Protein AF-A0A7W5ZST5-F1 (afdb_monomer_lite)

Structure (mmCIF, N/CA/C/O backbone):
data_AF-A0A7W5ZST5-F1
#
_entry.id   AF-A0A7W5ZST5-F1
#
loop_
_atom_site.group_PDB
_atom_site.id
_atom_site.type_symbol
_atom_site.label_atom_id
_atom_site.label_alt_id
_atom_site.label_comp_id
_atom_site.label_asym_id
_atom_site.label_entity_id
_atom_site.label_seq_id
_atom_site.pdbx_PDB_ins_code
_atom_site.Cartn_x
_atom_site.Cartn_y
_atom_site.Cartn_z
_atom_site.occupancy
_atom_site.B_iso_or_equiv
_atom_site.auth_seq_id
_atom_site.auth_comp_id
_atom_site.auth_asym_id
_atom_site.auth_atom_id
_atom_site.pdbx_PDB_model_num
ATOM 1 N N . MET A 1 1 ? 1.234 12.552 6.245 1.00 86.56 1 MET A N 1
ATOM 2 C CA . MET A 1 1 ? -0.050 13.123 5.771 1.00 86.56 1 MET A CA 1
ATOM 3 C C . MET A 1 1 ? -1.269 12.311 6.223 1.00 86.56 1 MET A C 1
ATOM 5 O O . MET A 1 1 ? -2.133 12.896 6.860 1.00 86.56 1 MET A O 1
ATOM 9 N N . LEU A 1 2 ? -1.351 10.995 5.962 1.00 96.50 2 LEU A N 1
ATOM 10 C CA . LEU A 1 2 ? -2.541 10.186 6.306 1.00 96.50 2 LEU A CA 1
ATOM 11 C C . LEU A 1 2 ? -2.898 10.174 7.802 1.00 96.50 2 LEU A C 1
ATOM 13 O O . LEU A 1 2 ? -4.072 10.283 8.130 1.00 96.50 2 LEU A O 1
ATOM 17 N N . ILE A 1 3 ? -1.903 10.108 8.698 1.00 97.31 3 ILE A N 1
ATOM 18 C CA . ILE A 1 3 ? -2.126 10.138 10.158 1.00 97.31 3 ILE A CA 1
ATOM 19 C C . ILE A 1 3 ? -2.895 11.400 10.569 1.00 97.31 3 ILE A C 1
ATOM 21 O O . ILE A 1 3 ? -3.927 11.297 11.219 1.00 97.31 3 ILE A O 1
ATOM 25 N N . TYR A 1 4 ? -2.448 12.574 10.114 1.00 97.75 4 TYR A N 1
ATOM 26 C CA . TYR A 1 4 ? -3.101 13.847 10.426 1.00 97.75 4 TYR A CA 1
ATOM 27 C C . TYR A 1 4 ? -4.564 13.885 9.961 1.00 97.75 4 TYR A C 1
ATOM 29 O O . TYR A 1 4 ? -5.440 14.308 10.708 1.00 97.75 4 TYR A O 1
ATOM 37 N N . LEU A 1 5 ? -4.849 13.430 8.735 1.00 98.00 5 LEU A N 1
ATOM 38 C CA . LEU A 1 5 ? -6.221 13.405 8.216 1.00 98.00 5 LEU A CA 1
ATOM 39 C C . LEU A 1 5 ? -7.105 12.434 9.003 1.00 98.00 5 LEU A C 1
ATOM 41 O O . LEU A 1 5 ? -8.250 12.764 9.308 1.00 98.00 5 LEU A O 1
ATOM 45 N N . ALA A 1 6 ? -6.569 11.268 9.358 1.00 98.12 6 ALA A N 1
ATOM 46 C CA . ALA A 1 6 ? -7.272 10.280 10.162 1.00 98.12 6 ALA A CA 1
ATOM 47 C C . ALA A 1 6 ? -7.595 10.809 11.566 1.00 98.12 6 ALA A C 1
ATOM 49 O O . ALA A 1 6 ? -8.717 10.658 12.034 1.00 98.12 6 ALA A O 1
ATOM 50 N N . GLU A 1 7 ? -6.659 11.512 12.207 1.00 97.69 7 GLU A N 1
ATOM 51 C CA . GLU A 1 7 ? -6.881 12.149 13.511 1.00 97.69 7 GLU A CA 1
ATOM 52 C C . GLU A 1 7 ? -7.878 13.304 13.433 1.00 97.69 7 GLU A C 1
ATOM 54 O O . GLU A 1 7 ? -8.783 13.394 14.257 1.00 97.69 7 GLU A O 1
ATOM 59 N N . LYS A 1 8 ? -7.759 14.158 12.410 1.00 98.00 8 LYS A N 1
ATOM 60 C CA . LYS A 1 8 ? -8.659 15.299 12.211 1.00 98.00 8 LYS A CA 1
ATOM 61 C C . LYS A 1 8 ? -10.103 14.870 11.949 1.00 98.00 8 LYS A C 1
ATOM 63 O O . LYS A 1 8 ? -11.026 15.589 12.316 1.00 98.00 8 LYS A O 1
ATOM 68 N N . THR A 1 9 ? -10.296 13.739 11.275 1.00 97.88 9 THR A N 1
ATOM 69 C CA . THR A 1 9 ? -11.626 13.236 10.894 1.00 97.88 9 THR A CA 1
ATOM 70 C C . THR A 1 9 ? -12.163 12.160 11.834 1.00 97.88 9 THR A C 1
ATOM 72 O O . THR A 1 9 ? -13.355 11.872 11.794 1.00 97.88 9 THR A O 1
ATOM 75 N N . GLY A 1 10 ? -11.310 11.557 12.664 1.00 97.50 10 GLY A N 1
ATOM 76 C CA . GLY A 1 10 ? -11.658 10.396 13.484 1.00 97.50 10 GLY A CA 1
ATOM 77 C C . GLY A 1 10 ? -11.890 9.111 12.677 1.00 97.50 10 GLY A C 1
ATOM 78 O O . GLY A 1 10 ? -12.522 8.186 13.182 1.00 97.50 10 GLY A O 1
ATOM 79 N N . LEU A 1 11 ? -11.419 9.040 11.426 1.00 97.75 11 LEU A N 1
ATOM 80 C CA . LEU A 1 11 ? -11.667 7.922 10.509 1.00 97.75 11 LEU A CA 1
ATOM 81 C C . LEU A 1 11 ? -10.390 7.131 10.207 1.00 97.75 11 LEU A C 1
ATOM 83 O O . LEU A 1 11 ? -9.304 7.692 10.114 1.00 97.75 11 LEU A O 1
ATOM 87 N N . PHE A 1 12 ? -10.533 5.822 9.972 1.00 98.19 12 PHE A N 1
ATOM 88 C CA . PHE 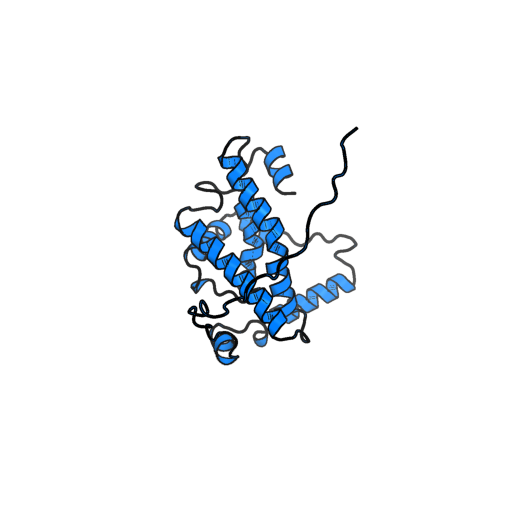A 1 12 ? -9.476 4.915 9.479 1.00 98.19 12 PHE A CA 1
ATOM 89 C C . PHE A 1 12 ? -8.231 4.758 10.375 1.00 98.19 12 PHE A C 1
ATOM 91 O O . PHE A 1 12 ? -7.249 4.129 9.969 1.00 98.19 12 PHE A O 1
ATOM 98 N N . LEU A 1 13 ? -8.266 5.291 11.596 1.00 98.38 13 LEU A N 1
ATOM 99 C CA . LEU A 1 13 ? -7.254 5.108 12.630 1.00 98.38 13 LEU A CA 1
ATOM 100 C C . LEU A 1 13 ? -7.951 5.137 13.999 1.00 98.38 13 LEU A C 1
ATOM 102 O O . LEU A 1 13 ? -8.544 6.161 14.339 1.00 98.38 13 LEU A O 1
ATOM 106 N N . PRO A 1 14 ? -7.885 4.061 14.804 1.00 97.88 14 PRO A N 1
ATOM 107 C CA . PRO A 1 14 ? -8.447 4.084 16.149 1.00 97.88 14 PRO A CA 1
ATOM 108 C C . PRO A 1 14 ? -7.848 5.212 16.998 1.00 97.88 14 PRO A C 1
ATOM 110 O O . PRO A 1 14 ? -6.658 5.532 16.888 1.00 97.88 14 PRO A O 1
ATOM 113 N N . ALA A 1 15 ? -8.666 5.798 17.873 1.00 95.69 15 ALA A N 1
ATOM 114 C CA . ALA A 1 15 ? -8.249 6.915 18.721 1.00 95.69 15 ALA 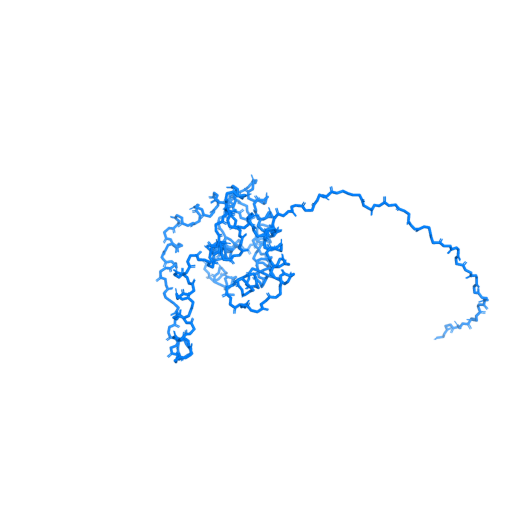A CA 1
ATOM 115 C C . ALA A 1 15 ? -7.129 6.520 19.701 1.00 95.69 15 ALA A C 1
ATOM 117 O O . ALA A 1 15 ? -6.218 7.305 19.954 1.00 95.69 15 ALA A O 1
ATOM 118 N N . SER A 1 16 ? -7.159 5.289 20.219 1.00 96.12 16 SER A N 1
ATOM 119 C CA . SER A 1 16 ? -6.188 4.772 21.188 1.00 96.12 16 SER A CA 1
ATOM 120 C C . SER A 1 16 ? -6.149 3.233 21.200 1.00 96.12 16 SER A C 1
ATOM 122 O O . SER A 1 16 ? -6.855 2.570 20.438 1.00 96.12 16 SER A O 1
ATOM 124 N N . GLY A 1 17 ? -5.293 2.660 22.053 1.00 97.00 17 GLY A N 1
ATOM 125 C CA . GLY A 1 17 ? -5.223 1.217 22.302 1.00 97.00 17 GLY A CA 1
ATOM 126 C C . GLY A 1 17 ? -4.380 0.420 21.300 1.00 97.00 17 GLY A C 1
ATOM 127 O O . GLY A 1 17 ? -3.734 0.968 20.405 1.00 97.00 17 GLY A O 1
ATOM 128 N N . ALA A 1 18 ? -4.382 -0.905 21.468 1.00 97.38 18 ALA A N 1
ATOM 129 C CA . ALA A 1 18 ? -3.540 -1.822 20.693 1.00 97.38 18 ALA A CA 1
ATOM 130 C C . ALA A 1 18 ? -3.824 -1.759 19.184 1.00 97.38 18 ALA A C 1
ATOM 132 O O . ALA A 1 18 ? -2.899 -1.757 18.372 1.00 97.38 18 ALA A O 1
ATOM 133 N N . GLN A 1 19 ? -5.093 -1.612 18.797 1.00 97.50 19 GLN A N 1
ATOM 134 C CA . GLN A 1 19 ? -5.468 -1.547 17.385 1.00 97.50 19 GLN A CA 1
ATOM 135 C C . GLN A 1 19 ? -4.880 -0.317 16.683 1.00 97.50 19 GLN A C 1
ATOM 137 O O . GLN A 1 19 ? -4.432 -0.410 15.540 1.00 97.50 19 GLN A O 1
ATOM 142 N N . ARG A 1 20 ? -4.787 0.825 17.381 1.00 98.12 20 ARG A N 1
ATOM 143 C CA . ARG A 1 20 ? -4.098 2.015 16.862 1.00 98.12 20 ARG A CA 1
ATOM 144 C C . ARG A 1 20 ? -2.628 1.716 16.579 1.00 98.12 20 ARG A C 1
ATOM 146 O O . ARG A 1 20 ? -2.127 2.066 15.513 1.00 98.12 20 ARG A O 1
ATOM 153 N N . TYR A 1 21 ? -1.951 1.049 17.513 1.00 97.88 21 TYR A N 1
ATOM 154 C CA . TYR A 1 21 ? -0.558 0.648 17.330 1.00 97.88 21 TYR A CA 1
ATOM 155 C C . TYR A 1 21 ? -0.392 -0.276 16.116 1.00 97.88 21 TYR A C 1
ATOM 157 O O . TYR A 1 21 ? 0.516 -0.060 15.319 1.00 97.88 21 TYR A O 1
ATOM 165 N N . HIS A 1 22 ? -1.287 -1.247 15.913 1.00 97.69 22 HIS A N 1
ATOM 166 C CA . HIS A 1 22 ? -1.222 -2.135 14.749 1.00 97.69 22 HIS A CA 1
ATOM 167 C C . HIS A 1 22 ? -1.347 -1.383 13.418 1.00 97.69 22 HIS A C 1
ATOM 169 O O . HIS A 1 22 ? -0.556 -1.642 12.509 1.00 97.69 22 HIS A O 1
ATOM 175 N N . VAL A 1 23 ? -2.261 -0.411 13.320 1.00 98.56 23 VAL A N 1
ATOM 176 C CA . VAL A 1 23 ? -2.377 0.455 12.133 1.00 98.56 23 VAL A CA 1
ATOM 177 C C . VAL A 1 23 ? -1.095 1.265 11.915 1.00 98.56 23 VAL A C 1
ATOM 179 O O . VAL A 1 23 ? -0.554 1.284 10.811 1.00 98.56 23 VAL A O 1
ATOM 182 N N . LEU A 1 24 ? -0.566 1.903 12.965 1.00 98.25 24 LEU A N 1
ATOM 183 C CA . LEU A 1 24 ? 0.643 2.730 12.868 1.00 98.25 24 LEU A CA 1
ATOM 184 C C . LEU A 1 24 ? 1.907 1.917 12.568 1.00 98.25 24 LEU A C 1
ATOM 186 O O . LEU A 1 24 ? 2.781 2.406 11.851 1.00 98.25 24 LEU A O 1
ATOM 190 N N . LYS A 1 25 ? 1.996 0.679 13.068 1.00 97.69 25 LYS A N 1
ATOM 191 C CA . LYS A 1 25 ? 3.067 -0.272 12.747 1.00 97.69 25 LYS A CA 1
ATOM 192 C C . LYS A 1 25 ? 3.108 -0.523 11.241 1.00 97.69 25 LYS A C 1
ATOM 194 O O . LYS A 1 25 ? 4.164 -0.385 10.631 1.00 97.69 25 LYS A O 1
ATOM 199 N N . TRP A 1 26 ? 1.960 -0.832 10.640 1.00 98.12 26 TRP A N 1
ATOM 200 C CA . TRP A 1 26 ? 1.862 -1.088 9.203 1.00 98.12 26 TRP A CA 1
ATOM 201 C C . TRP A 1 26 ? 2.065 0.167 8.353 1.00 98.12 26 TRP A C 1
ATOM 203 O O . TRP A 1 26 ? 2.789 0.113 7.364 1.00 98.12 26 TRP A O 1
ATOM 213 N N . ALA A 1 27 ? 1.519 1.313 8.766 1.00 97.50 27 ALA A N 1
ATOM 214 C CA . ALA A 1 27 ? 1.764 2.582 8.083 1.00 97.50 27 ALA A CA 1
ATOM 215 C C . ALA A 1 27 ? 3.256 2.972 8.112 1.00 97.50 27 ALA A C 1
ATOM 217 O O . ALA A 1 27 ? 3.803 3.415 7.104 1.00 97.50 27 ALA A O 1
ATOM 218 N N . SER A 1 28 ? 3.934 2.760 9.246 1.00 97.38 28 SER A N 1
ATOM 219 C CA . SER A 1 28 ? 5.380 2.984 9.372 1.00 97.38 28 SER A CA 1
ATOM 220 C C . SER A 1 28 ? 6.184 2.000 8.526 1.00 97.38 28 SER A C 1
ATOM 222 O O . SER A 1 28 ? 7.125 2.412 7.855 1.00 97.38 28 SER A O 1
ATOM 224 N N . PHE A 1 29 ? 5.798 0.719 8.513 1.00 97.44 29 PHE A N 1
ATOM 225 C CA . PHE A 1 29 ? 6.421 -0.282 7.648 1.00 97.44 29 PHE A CA 1
ATOM 226 C C . PHE A 1 29 ? 6.315 0.128 6.178 1.00 97.44 29 PHE A C 1
ATOM 228 O O . PHE A 1 29 ? 7.317 0.112 5.468 1.00 97.44 29 PHE A O 1
ATOM 235 N N . GLN A 1 30 ? 5.129 0.550 5.731 1.00 96.56 30 GLN A N 1
ATOM 236 C CA . GLN A 1 30 ? 4.930 1.033 4.368 1.00 96.56 30 GLN A CA 1
ATOM 237 C C . GLN A 1 30 ? 5.852 2.219 4.066 1.00 96.56 30 GLN A C 1
ATOM 239 O O . GLN A 1 30 ? 6.545 2.202 3.053 1.00 96.56 30 GLN A O 1
ATOM 244 N N . ALA A 1 31 ? 5.910 3.215 4.953 1.00 95.19 31 ALA A N 1
ATOM 245 C CA . ALA A 1 31 ? 6.737 4.403 4.755 1.00 95.19 31 ALA A CA 1
ATOM 246 C C . ALA A 1 31 ? 8.237 4.077 4.639 1.00 95.19 31 ALA A C 1
ATOM 248 O O . ALA A 1 31 ? 8.931 4.691 3.830 1.00 95.19 31 ALA A O 1
ATOM 249 N N . THR A 1 32 ? 8.740 3.106 5.411 1.00 95.00 32 THR A N 1
ATOM 250 C CA . THR A 1 32 ? 10.156 2.707 5.363 1.00 95.00 32 THR A CA 1
ATOM 251 C C . THR A 1 32 ? 10.484 1.768 4.207 1.00 95.00 32 THR A C 1
ATOM 253 O O . THR A 1 32 ? 11.625 1.766 3.751 1.00 95.00 32 THR A O 1
ATOM 256 N N . HIS A 1 33 ? 9.513 0.995 3.707 1.00 93.69 33 HIS A N 1
ATOM 257 C CA . HIS A 1 33 ? 9.749 0.007 2.650 1.00 93.69 33 HIS A CA 1
ATOM 258 C C . HIS A 1 33 ? 9.383 0.491 1.242 1.00 93.69 33 HIS A C 1
ATOM 260 O O . HIS A 1 33 ? 9.922 -0.016 0.258 1.00 93.69 33 HIS A O 1
ATOM 266 N N . ALA A 1 34 ? 8.529 1.509 1.125 1.00 91.75 34 ALA A N 1
ATOM 267 C CA . ALA A 1 34 ? 8.174 2.139 -0.143 1.00 91.75 34 ALA A CA 1
ATOM 268 C C . ALA A 1 34 ? 9.383 2.526 -1.026 1.00 91.75 34 ALA A C 1
ATOM 270 O O . ALA A 1 34 ? 9.321 2.281 -2.232 1.00 91.75 34 ALA A O 1
ATOM 271 N N . PRO A 1 35 ? 10.513 3.038 -0.488 1.00 94.19 35 PRO A N 1
ATOM 272 C CA . PRO A 1 35 ? 11.694 3.330 -1.303 1.00 94.19 35 PRO A CA 1
ATOM 273 C C . PRO A 1 35 ? 12.280 2.113 -2.036 1.00 94.19 35 PRO A C 1
ATOM 275 O O . PRO A 1 35 ? 12.838 2.277 -3.120 1.00 94.19 35 PRO A O 1
ATOM 278 N N . TYR A 1 36 ? 12.138 0.893 -1.503 1.00 94.06 36 TYR A N 1
ATOM 279 C CA . TYR A 1 36 ? 12.600 -0.319 -2.192 1.00 94.06 36 TYR A CA 1
ATOM 280 C C . TYR A 1 36 ? 11.714 -0.662 -3.391 1.00 94.06 36 TYR A C 1
ATOM 282 O O . TYR A 1 36 ? 12.236 -0.998 -4.454 1.00 94.06 36 TYR A O 1
ATOM 290 N N . LEU A 1 37 ? 10.393 -0.499 -3.259 1.00 93.19 37 LEU A N 1
ATOM 291 C CA . LEU A 1 37 ? 9.456 -0.670 -4.375 1.00 93.19 37 LEU A CA 1
ATOM 292 C C . LEU A 1 37 ? 9.674 0.408 -5.449 1.00 93.19 37 LEU A C 1
ATOM 294 O O . LEU A 1 37 ? 9.723 0.103 -6.639 1.00 93.19 37 LEU A O 1
ATOM 298 N N . GLY A 1 38 ? 9.908 1.657 -5.033 1.00 91.00 38 GLY A N 1
ATOM 299 C CA . GLY A 1 38 ? 10.271 2.748 -5.943 1.00 91.00 38 GLY A CA 1
ATOM 300 C C . GLY A 1 38 ? 11.605 2.513 -6.654 1.00 91.00 38 GLY A C 1
ATOM 301 O O . GLY A 1 38 ? 11.728 2.783 -7.847 1.00 91.00 38 GLY A O 1
ATOM 302 N N . SER A 1 39 ? 12.588 1.935 -5.960 1.00 91.62 39 SER A N 1
ATOM 303 C CA . SER A 1 39 ? 13.859 1.539 -6.573 1.00 91.62 39 SER A CA 1
ATOM 304 C C . SER A 1 39 ? 13.650 0.437 -7.615 1.00 91.62 39 SER A C 1
ATOM 306 O O . SER A 1 39 ? 14.223 0.513 -8.698 1.00 91.62 39 SER A O 1
ATOM 308 N N . ALA A 1 40 ? 12.783 -0.546 -7.344 1.00 89.25 40 ALA A N 1
ATOM 309 C CA . ALA A 1 40 ? 12.431 -1.572 -8.325 1.00 89.25 40 ALA A CA 1
ATOM 310 C C . ALA A 1 40 ? 11.806 -0.962 -9.593 1.00 89.25 40 ALA A C 1
ATOM 312 O O . ALA A 1 40 ? 12.204 -1.342 -10.694 1.00 89.25 40 ALA A O 1
ATOM 313 N N . HIS A 1 41 ? 10.913 0.032 -9.458 1.00 86.50 41 HIS A N 1
ATOM 314 C CA . HIS A 1 41 ? 10.408 0.790 -10.611 1.00 86.50 41 HIS A CA 1
ATOM 315 C C . HIS A 1 41 ? 11.549 1.448 -11.390 1.00 86.50 41 HIS A C 1
ATOM 317 O O . HIS A 1 41 ? 11.657 1.273 -12.603 1.00 86.50 41 HIS A O 1
ATOM 323 N N . TRP A 1 42 ? 12.411 2.193 -10.693 1.00 85.06 42 TRP A N 1
ATOM 324 C CA . TRP A 1 42 ? 13.489 2.954 -11.316 1.00 85.06 42 TRP A CA 1
ATOM 325 C C . TRP A 1 42 ? 14.437 2.058 -12.116 1.00 85.06 42 TRP A C 1
ATOM 327 O O . TRP A 1 42 ? 14.657 2.296 -13.304 1.00 85.06 42 TRP A O 1
ATOM 337 N N . TYR A 1 43 ? 14.959 1.000 -11.492 1.00 84.56 43 TYR A N 1
ATOM 338 C CA . TYR A 1 43 ? 15.932 0.119 -12.136 1.00 84.56 43 TYR A CA 1
ATOM 339 C C . TYR A 1 43 ? 15.338 -0.684 -13.293 1.00 84.56 43 TYR A C 1
ATOM 341 O O . TYR A 1 43 ? 16.041 -0.937 -14.264 1.00 84.56 43 TYR A O 1
ATOM 349 N N . ARG A 1 44 ? 14.055 -1.063 -13.231 1.00 82.50 44 ARG A N 1
ATOM 350 C CA . ARG A 1 44 ? 13.418 -1.822 -14.319 1.00 82.50 44 ARG A CA 1
ATOM 351 C C . ARG A 1 44 ? 12.969 -0.950 -15.483 1.00 82.50 44 ARG A C 1
ATOM 353 O O . ARG A 1 44 ? 13.047 -1.385 -16.626 1.00 82.50 44 ARG A O 1
ATOM 360 N N . LEU A 1 45 ? 12.466 0.252 -15.204 1.00 78.06 45 LEU A N 1
ATOM 361 C CA . LEU A 1 45 ? 11.762 1.052 -16.208 1.00 78.06 45 LEU A CA 1
ATOM 362 C C . LEU A 1 45 ? 12.559 2.255 -16.696 1.00 78.06 45 LEU A C 1
ATOM 364 O O . LEU A 1 45 ? 12.434 2.631 -17.859 1.00 78.06 45 LEU A O 1
ATOM 368 N N . LEU A 1 46 ? 13.364 2.868 -15.832 1.00 76.56 46 LEU A N 1
ATOM 369 C CA . LEU A 1 46 ? 13.954 4.185 -16.085 1.00 76.56 46 LEU A CA 1
ATOM 370 C C . LEU A 1 46 ? 15.478 4.153 -16.220 1.00 76.56 46 LEU A C 1
ATOM 372 O O . LEU A 1 46 ? 16.057 5.116 -16.715 1.00 76.56 46 LEU A O 1
ATOM 376 N N . SER A 1 47 ? 16.125 3.046 -15.850 1.00 77.56 47 SER A N 1
ATOM 377 C CA . SER A 1 47 ? 17.579 2.890 -15.898 1.00 77.56 47 SER A CA 1
ATOM 378 C C . SER A 1 47 ? 17.993 1.823 -16.926 1.00 77.56 47 SER A C 1
ATOM 380 O O . SER A 1 47 ? 18.263 0.684 -16.559 1.00 77.56 47 SER A O 1
ATOM 382 N N . PRO A 1 48 ? 18.037 2.156 -18.233 1.00 72.19 48 PRO A N 1
ATOM 383 C CA . PRO A 1 48 ? 18.390 1.195 -19.286 1.00 72.19 48 PRO A CA 1
ATOM 384 C C . PRO A 1 48 ? 19.838 0.690 -19.193 1.00 72.19 48 PRO A C 1
ATOM 386 O O . PRO A 1 48 ? 20.146 -0.373 -19.717 1.00 72.19 48 PRO A O 1
ATOM 389 N N . GLU A 1 49 ? 20.712 1.437 -18.518 1.00 81.31 49 GLU A N 1
ATOM 390 C CA . GLU A 1 49 ? 22.113 1.074 -18.267 1.00 81.31 49 GLU A CA 1
ATOM 391 C C . GLU A 1 49 ? 22.303 0.346 -16.924 1.00 81.31 49 GLU A C 1
ATOM 393 O O . GLU A 1 49 ? 23.433 0.095 -16.506 1.00 81.31 49 GLU A O 1
ATOM 398 N N . ALA A 1 50 ? 21.211 0.031 -16.215 1.00 81.19 50 ALA A N 1
ATOM 399 C CA . ALA A 1 50 ? 21.290 -0.651 -14.935 1.00 81.19 50 ALA A CA 1
ATOM 400 C C . ALA A 1 50 ? 21.932 -2.031 -15.075 1.00 81.19 50 ALA A C 1
ATOM 402 O O . ALA A 1 50 ? 21.532 -2.867 -15.886 1.00 81.19 50 ALA A O 1
ATOM 403 N N . GLU A 1 51 ? 22.907 -2.285 -14.212 1.00 85.56 51 GLU A N 1
ATOM 404 C CA . GLU A 1 51 ? 23.589 -3.566 -14.144 1.00 85.56 51 GLU A CA 1
ATOM 405 C C . GLU A 1 51 ? 22.645 -4.652 -13.561 1.00 85.56 51 GLU A C 1
ATOM 407 O O . GLU A 1 51 ? 21.827 -4.357 -12.674 1.00 85.56 51 GLU A O 1
ATOM 412 N N . PRO A 1 52 ? 22.716 -5.911 -14.048 1.00 85.50 52 PRO A N 1
ATOM 413 C CA . PRO A 1 52 ? 21.773 -6.965 -13.668 1.00 85.50 52 PRO A CA 1
ATOM 414 C C . PRO A 1 52 ? 21.646 -7.227 -12.162 1.00 85.50 52 PRO A C 1
ATOM 416 O O . PRO A 1 52 ? 20.542 -7.499 -11.687 1.00 85.50 52 PRO A O 1
ATOM 419 N N . TYR A 1 53 ? 22.729 -7.150 -11.382 1.00 86.12 53 TYR A N 1
ATOM 420 C CA . TYR A 1 53 ? 22.666 -7.311 -9.930 1.00 86.12 53 TYR A CA 1
ATOM 421 C C . TYR A 1 53 ? 21.813 -6.224 -9.266 1.00 86.12 53 TYR A C 1
ATOM 423 O O . TYR A 1 53 ? 21.016 -6.549 -8.382 1.00 86.12 53 TYR A O 1
ATOM 431 N N . SER A 1 54 ? 21.895 -4.968 -9.711 1.00 86.38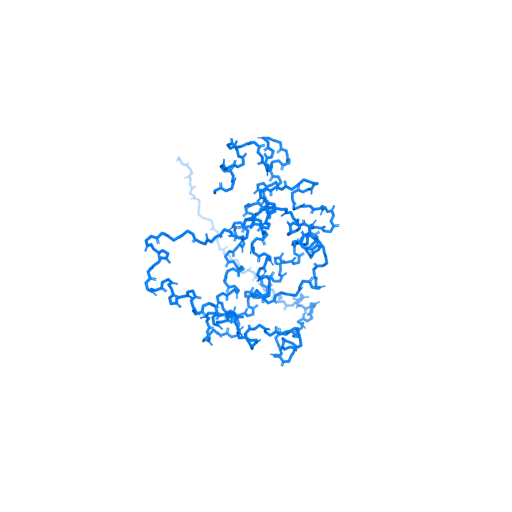 54 SER A N 1
ATOM 432 C CA . SER A 1 54 ? 21.061 -3.883 -9.169 1.00 86.38 54 SER A CA 1
ATOM 433 C C . SER A 1 54 ? 19.572 -4.143 -9.406 1.00 86.38 54 SER A C 1
ATOM 435 O O . SER A 1 54 ? 18.775 -4.082 -8.467 1.00 86.38 54 SER A O 1
ATOM 437 N N . ILE A 1 55 ? 19.202 -4.535 -10.628 1.00 84.25 55 ILE A N 1
ATOM 438 C CA . ILE A 1 55 ? 17.822 -4.907 -10.972 1.00 84.25 55 ILE A CA 1
ATOM 439 C C . ILE A 1 55 ? 17.351 -6.076 -10.091 1.00 84.25 55 ILE A C 1
ATOM 441 O O . ILE A 1 55 ? 16.314 -5.990 -9.427 1.00 84.25 55 ILE A O 1
ATOM 445 N N . ASN A 1 56 ? 18.144 -7.148 -10.025 1.00 86.50 56 ASN A N 1
ATOM 446 C CA . ASN A 1 56 ? 17.800 -8.358 -9.279 1.00 86.50 56 ASN A CA 1
ATOM 447 C C . ASN A 1 56 ? 17.688 -8.121 -7.771 1.00 86.50 56 ASN A C 1
ATOM 449 O O . ASN A 1 56 ? 16.808 -8.693 -7.127 1.00 86.50 56 ASN A O 1
ATOM 453 N N . ARG A 1 57 ? 18.536 -7.259 -7.202 1.00 92.12 57 ARG A N 1
ATOM 454 C CA . ARG A 1 57 ? 18.490 -6.893 -5.784 1.00 92.12 57 ARG A CA 1
ATOM 455 C C . ARG A 1 57 ? 17.139 -6.285 -5.414 1.00 92.12 57 ARG A C 1
ATOM 457 O O . ARG A 1 57 ? 16.540 -6.706 -4.427 1.00 92.12 57 ARG A O 1
ATOM 464 N N . PHE A 1 58 ? 16.658 -5.313 -6.189 1.00 92.00 58 PHE A N 1
ATOM 465 C CA . PHE A 1 58 ? 15.412 -4.615 -5.863 1.00 92.00 58 PHE A CA 1
ATOM 466 C C . PHE A 1 58 ? 14.161 -5.410 -6.247 1.00 92.00 58 PHE A C 1
ATOM 468 O O . PHE A 1 58 ? 13.180 -5.349 -5.512 1.00 92.00 58 PHE A O 1
ATOM 475 N N . ILE A 1 59 ? 14.206 -6.236 -7.301 1.00 90.44 59 ILE A N 1
ATOM 476 C CA . ILE A 1 59 ? 13.142 -7.224 -7.568 1.00 90.44 59 ILE A CA 1
ATOM 477 C C . ILE A 1 59 ? 13.058 -8.249 -6.432 1.00 90.44 59 ILE A C 1
ATOM 479 O O . ILE A 1 59 ? 11.963 -8.604 -5.998 1.00 90.44 59 ILE A O 1
ATOM 483 N N . GLY A 1 60 ? 14.202 -8.731 -5.942 1.00 91.38 60 GLY A N 1
ATOM 484 C CA . GLY A 1 60 ? 14.262 -9.672 -4.825 1.00 91.38 60 GLY A CA 1
ATOM 485 C C . GLY A 1 60 ? 13.713 -9.075 -3.530 1.00 91.38 60 GLY A C 1
ATOM 486 O O . GLY A 1 60 ? 12.957 -9.738 -2.823 1.00 91.38 60 GLY A O 1
ATOM 487 N N . GLU A 1 61 ? 14.031 -7.812 -3.243 1.00 96.00 61 GLU A N 1
ATOM 488 C CA . GLU A 1 61 ? 13.482 -7.123 -2.074 1.00 96.00 61 GLU A CA 1
ATOM 489 C C . GLU A 1 61 ? 11.981 -6.840 -2.216 1.00 96.00 61 GLU A C 1
ATOM 491 O O . GLU A 1 61 ? 11.231 -7.044 -1.262 1.00 96.00 61 GLU A O 1
ATOM 496 N N . ALA A 1 62 ? 11.513 -6.463 -3.411 1.00 95.69 62 ALA A N 1
ATOM 497 C CA . ALA A 1 62 ? 10.084 -6.360 -3.693 1.00 95.69 62 ALA A CA 1
ATOM 498 C C . ALA A 1 62 ? 9.380 -7.706 -3.461 1.00 95.69 62 ALA A C 1
ATOM 500 O O . ALA A 1 62 ? 8.387 -7.750 -2.740 1.00 95.69 62 ALA A O 1
ATOM 501 N N . ARG A 1 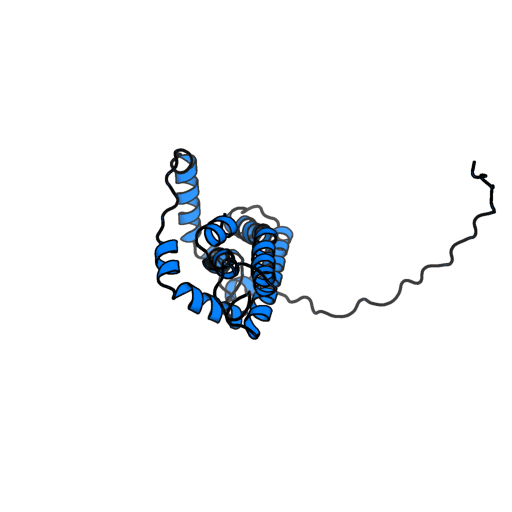63 ? 9.951 -8.818 -3.943 1.00 96.94 63 ARG A N 1
ATOM 502 C CA . ARG A 1 63 ? 9.424 -10.169 -3.692 1.00 96.94 63 ARG A CA 1
ATOM 503 C C . ARG A 1 63 ? 9.303 -10.468 -2.200 1.00 96.94 63 ARG A C 1
ATOM 505 O O . ARG A 1 63 ? 8.261 -10.945 -1.766 1.00 96.94 63 ARG A O 1
ATOM 512 N N . ARG A 1 64 ? 10.336 -10.157 -1.408 1.00 97.44 64 ARG A N 1
ATOM 513 C CA . ARG A 1 64 ? 10.325 -10.353 0.052 1.00 97.44 64 ARG A CA 1
ATOM 514 C C . ARG A 1 64 ? 9.210 -9.549 0.723 1.00 97.44 64 ARG A C 1
ATOM 516 O O . ARG A 1 64 ? 8.541 -10.068 1.614 1.00 97.44 64 ARG A O 1
ATOM 523 N N . ILE A 1 65 ? 9.017 -8.296 0.305 1.00 97.88 65 ILE A N 1
ATOM 524 C CA . ILE A 1 65 ? 7.931 -7.448 0.806 1.00 97.88 65 ILE A CA 1
ATOM 525 C C . ILE A 1 65 ? 6.581 -8.078 0.448 1.00 97.88 65 ILE A C 1
ATOM 527 O O . ILE A 1 65 ? 5.763 -8.257 1.340 1.00 97.88 65 ILE A O 1
ATOM 531 N N . TYR A 1 66 ? 6.363 -8.473 -0.808 1.00 98.31 66 TYR A N 1
ATOM 532 C CA . TYR A 1 66 ? 5.095 -9.058 -1.256 1.00 98.31 66 TYR A CA 1
ATOM 533 C C . TYR A 1 66 ? 4.761 -10.360 -0.529 1.00 98.31 66 TYR A C 1
ATOM 535 O O . TYR A 1 66 ? 3.633 -10.514 -0.074 1.00 98.31 66 TYR A O 1
ATOM 543 N N . THR A 1 67 ? 5.744 -11.248 -0.337 1.00 98.38 67 THR A N 1
ATOM 544 C CA . THR A 1 67 ? 5.566 -12.472 0.458 1.00 98.38 67 THR A CA 1
ATOM 545 C C . THR A 1 67 ? 5.106 -12.148 1.879 1.00 98.38 67 THR A C 1
ATOM 547 O O . THR A 1 67 ? 4.135 -12.726 2.349 1.00 98.38 67 THR A O 1
ATOM 550 N N . LEU A 1 68 ? 5.734 -11.172 2.541 1.00 97.94 68 LEU A N 1
ATOM 551 C CA . LEU A 1 68 ? 5.338 -10.759 3.890 1.00 97.94 68 LEU A CA 1
ATOM 552 C C . LEU A 1 68 ? 3.918 -10.168 3.926 1.00 97.94 68 LEU A C 1
ATOM 554 O O . LEU A 1 68 ? 3.175 -10.408 4.877 1.00 97.94 68 LEU A O 1
ATOM 558 N N . LEU A 1 69 ? 3.538 -9.380 2.915 1.00 98.31 69 LEU A N 1
ATOM 559 C CA . LEU A 1 69 ? 2.190 -8.809 2.830 1.00 98.31 69 LEU A CA 1
ATOM 560 C C . LEU A 1 69 ? 1.129 -9.898 2.621 1.00 98.31 69 LEU A C 1
ATOM 562 O O . LEU A 1 69 ? 0.078 -9.846 3.259 1.00 98.31 69 LEU A O 1
ATOM 566 N N . ASP A 1 70 ? 1.410 -10.878 1.762 1.00 98.69 70 ASP A N 1
ATOM 567 C CA . ASP A 1 70 ? 0.534 -12.023 1.510 1.00 98.69 70 ASP A CA 1
ATOM 568 C C . ASP A 1 70 ? 0.351 -12.889 2.767 1.00 98.69 70 ASP A C 1
ATOM 570 O O . ASP A 1 70 ? -0.780 -13.188 3.153 1.00 98.69 70 ASP A O 1
ATOM 574 N N . GLU A 1 71 ? 1.446 -13.191 3.473 1.00 98.31 71 GLU A N 1
ATOM 575 C CA . GLU A 1 71 ? 1.429 -13.938 4.737 1.00 98.31 71 GLU A CA 1
ATOM 576 C C . GLU A 1 71 ? 0.598 -13.237 5.819 1.00 98.31 71 GLU A C 1
ATOM 578 O O . GLU A 1 71 ? -0.189 -13.885 6.515 1.00 98.31 71 GLU A O 1
ATOM 583 N N . GLU A 1 72 ? 0.725 -11.912 5.961 1.00 97.50 72 GLU A N 1
ATOM 584 C CA . GLU A 1 72 ? -0.090 -11.180 6.933 1.00 97.50 72 GLU A CA 1
ATOM 585 C C . GLU A 1 72 ? -1.581 -11.298 6.582 1.00 97.50 72 GLU A C 1
ATOM 587 O O . GLU A 1 72 ? -2.399 -11.573 7.464 1.00 97.50 72 GLU A O 1
ATOM 592 N N . LEU A 1 73 ? -1.934 -11.131 5.302 1.00 98.62 73 LEU A N 1
ATOM 593 C CA . LEU A 1 73 ? -3.312 -11.158 4.798 1.00 98.62 73 LEU A CA 1
ATOM 594 C C . LEU A 1 73 ? -3.929 -12.562 4.741 1.00 98.62 73 LEU A C 1
ATOM 596 O O . LEU A 1 73 ? -5.146 -12.687 4.607 1.00 98.62 73 LEU A O 1
ATOM 600 N N . ALA A 1 74 ? -3.136 -13.618 4.922 1.00 98.38 74 ALA A N 1
ATOM 601 C CA . ALA A 1 74 ? -3.645 -14.984 5.020 1.00 98.38 74 ALA A CA 1
ATOM 602 C C . ALA A 1 74 ? -4.605 -15.177 6.208 1.00 98.38 74 ALA A C 1
ATOM 604 O O . ALA A 1 74 ? -5.503 -16.016 6.167 1.00 98.38 74 ALA A O 1
ATOM 605 N N . THR A 1 75 ? -4.433 -14.390 7.276 1.00 96.88 75 THR A N 1
ATOM 606 C CA . THR A 1 75 ? -5.181 -14.551 8.539 1.00 96.88 75 THR A CA 1
ATOM 607 C C . THR A 1 75 ? -6.188 -13.441 8.816 1.00 96.88 75 THR A C 1
ATOM 609 O O . THR A 1 75 ? -6.936 -13.512 9.792 1.00 96.88 75 THR A O 1
ATOM 612 N N . ARG A 1 76 ? -6.217 -12.393 7.989 1.00 96.50 76 ARG A N 1
ATOM 613 C CA . ARG A 1 76 ? -7.014 -11.191 8.248 1.00 96.50 76 ARG A CA 1
ATOM 614 C C . ARG A 1 76 ? -7.399 -10.483 6.955 1.00 96.50 76 ARG A C 1
ATOM 616 O O . ARG A 1 76 ? -6.649 -10.517 5.985 1.00 96.50 76 ARG A O 1
ATOM 623 N N . PRO A 1 77 ? -8.538 -9.779 6.935 1.00 97.25 77 PRO A N 1
ATOM 624 C CA . PRO A 1 77 ? -8.971 -9.091 5.733 1.00 97.25 77 PRO A CA 1
ATOM 625 C C . PRO A 1 77 ? -8.131 -7.842 5.409 1.00 97.25 77 PRO A C 1
ATOM 627 O O . PRO A 1 77 ? -7.999 -7.511 4.236 1.00 97.25 77 PRO A O 1
ATOM 630 N N . TYR A 1 78 ? -7.567 -7.147 6.394 1.00 98.62 78 TYR A N 1
ATOM 631 C CA . TYR A 1 78 ? -6.792 -5.918 6.192 1.00 98.62 78 TYR A CA 1
ATOM 632 C C . TYR A 1 78 ? -5.511 -5.961 7.018 1.00 98.62 78 TYR A C 1
ATOM 634 O O . TYR A 1 78 ? -5.456 -6.659 8.031 1.00 98.62 78 TYR A O 1
ATOM 642 N N . PHE A 1 79 ? -4.482 -5.197 6.647 1.00 98.19 79 PHE A N 1
ATOM 643 C CA . PHE A 1 79 ? -3.156 -5.330 7.272 1.00 98.19 79 PHE A CA 1
ATOM 644 C C . PHE A 1 79 ? -3.190 -5.166 8.798 1.00 98.19 79 PHE A C 1
ATOM 646 O O . PHE A 1 79 ? -2.568 -5.923 9.546 1.00 98.19 79 PHE A O 1
ATOM 653 N N . ALA A 1 80 ? -3.979 -4.213 9.292 1.00 97.56 80 ALA A N 1
ATOM 654 C CA . ALA A 1 80 ? -4.090 -3.971 10.723 1.00 97.56 80 ALA A CA 1
ATOM 655 C C . ALA A 1 80 ? -5.074 -4.905 11.451 1.00 97.56 80 ALA A C 1
ATOM 657 O O . ALA A 1 80 ? -5.105 -4.868 12.677 1.00 97.56 80 ALA A O 1
ATOM 658 N N . GLY A 1 81 ? -5.858 -5.739 10.760 1.00 96.00 81 GLY A N 1
ATOM 659 C CA . GLY A 1 81 ? -6.849 -6.626 11.380 1.00 96.00 81 GLY A CA 1
ATOM 660 C C . GLY A 1 81 ? -8.154 -6.717 10.588 1.00 96.00 81 GLY A C 1
ATOM 661 O O . GLY A 1 81 ? -8.147 -6.882 9.371 1.00 96.00 81 GLY A O 1
ATOM 662 N N . ALA A 1 82 ? -9.284 -6.642 11.295 1.00 96.69 82 ALA A N 1
ATOM 663 C CA . ALA A 1 82 ? -10.616 -6.797 10.706 1.00 96.69 82 ALA A CA 1
ATOM 664 C C . ALA A 1 82 ? -11.097 -5.565 9.917 1.00 96.69 82 ALA A C 1
ATOM 666 O O . ALA A 1 82 ? -11.892 -5.710 8.988 1.00 96.69 82 ALA A O 1
ATOM 667 N N . ASP A 1 83 ? -10.593 -4.376 10.255 1.00 97.62 83 ASP A N 1
ATOM 668 C CA . ASP A 1 83 ? -11.084 -3.101 9.729 1.00 97.62 83 ASP A CA 1
ATOM 669 C C . ASP A 1 83 ? -10.113 -2.451 8.737 1.00 97.62 83 ASP A C 1
ATOM 671 O O . ASP A 1 83 ? -8.896 -2.451 8.934 1.00 97.62 83 ASP A O 1
ATOM 675 N N . TYR A 1 84 ? -10.675 -1.825 7.699 1.00 98.50 84 TYR A N 1
ATOM 676 C CA . TYR A 1 84 ? -9.937 -1.024 6.721 1.00 98.50 84 TYR A CA 1
ATOM 677 C C . TYR A 1 84 ? -9.365 0.246 7.364 1.00 98.50 84 TYR A C 1
ATOM 679 O O . TYR A 1 84 ? -10.086 0.990 8.036 1.00 98.50 84 TYR A O 1
ATOM 687 N N . SER A 1 85 ? -8.086 0.534 7.117 1.00 98.69 85 SER A N 1
ATOM 688 C CA . SER A 1 85 ? -7.362 1.602 7.814 1.00 98.69 85 SER A CA 1
ATOM 689 C C . SER A 1 85 ? -6.445 2.420 6.900 1.00 98.69 85 SER A C 1
ATOM 691 O O . SER A 1 85 ? -6.285 2.135 5.713 1.00 98.69 85 SER A O 1
ATOM 693 N N . ILE A 1 86 ? -5.783 3.434 7.467 1.00 98.62 86 ILE A N 1
ATOM 694 C CA . ILE A 1 86 ? -4.734 4.179 6.756 1.00 98.62 86 ILE A CA 1
ATOM 695 C C . ILE A 1 86 ? -3.543 3.316 6.325 1.00 98.62 86 ILE A C 1
ATOM 697 O O . ILE A 1 86 ? -2.824 3.730 5.421 1.00 98.62 86 ILE A O 1
ATOM 701 N N . ALA A 1 87 ? -3.338 2.141 6.930 1.00 98.38 87 ALA A N 1
ATOM 702 C CA . ALA A 1 87 ? -2.329 1.197 6.460 1.00 98.38 87 ALA A CA 1
ATOM 703 C C . ALA A 1 87 ? -2.697 0.653 5.072 1.00 98.38 87 ALA A C 1
ATOM 705 O O . ALA A 1 87 ? -1.887 0.676 4.155 1.00 98.38 87 ALA A O 1
ATOM 706 N N . ASP A 1 88 ? -3.945 0.235 4.875 1.00 98.69 88 ASP A N 1
ATOM 707 C CA . ASP A 1 88 ? -4.414 -0.268 3.583 1.00 98.69 88 ASP A CA 1
ATOM 708 C C . ASP A 1 88 ? -4.409 0.837 2.521 1.00 98.69 88 ASP A C 1
ATOM 710 O O . ASP A 1 88 ? -3.953 0.623 1.398 1.00 98.69 88 ASP A O 1
ATOM 714 N N . ILE A 1 89 ? -4.835 2.048 2.909 1.00 98.31 89 ILE A N 1
ATOM 715 C CA . ILE A 1 89 ? -4.781 3.238 2.048 1.00 98.31 89 ILE A CA 1
ATOM 716 C C . ILE A 1 89 ? -3.343 3.512 1.583 1.00 98.31 89 ILE A C 1
ATOM 718 O O . ILE A 1 89 ? -3.146 3.908 0.437 1.00 98.31 89 ILE A O 1
ATOM 722 N N . SER A 1 90 ? -2.339 3.327 2.449 1.00 97.31 90 SER A N 1
ATOM 723 C CA . SER A 1 90 ? -0.950 3.647 2.110 1.00 97.31 90 SER A CA 1
ATOM 724 C C . SER A 1 90 ? -0.283 2.595 1.225 1.00 97.31 90 SER A C 1
ATOM 726 O O . SER A 1 90 ? 0.549 2.956 0.395 1.00 97.31 90 SER A O 1
ATOM 728 N N . PHE A 1 91 ? -0.637 1.315 1.364 1.00 97.75 91 PHE A N 1
ATOM 729 C CA . PHE A 1 91 ? -0.083 0.251 0.521 1.00 97.75 91 PHE A CA 1
ATOM 730 C C . PHE A 1 91 ? -0.722 0.178 -0.858 1.00 97.75 91 PHE A C 1
ATOM 732 O O . PHE A 1 91 ? -0.034 -0.131 -1.827 1.00 97.75 91 PHE A O 1
ATOM 739 N N . PHE A 1 92 ? -2.020 0.452 -0.961 1.00 97.25 92 PHE A N 1
ATOM 740 C CA . PHE A 1 92 ? -2.775 0.192 -2.181 1.00 97.25 92 PHE A CA 1
ATOM 741 C C . PHE A 1 92 ? -2.184 0.819 -3.456 1.00 97.25 92 PHE A C 1
ATOM 743 O O . PHE A 1 92 ? -2.010 0.082 -4.428 1.00 97.25 92 PHE A O 1
ATOM 750 N N . PRO A 1 93 ? -1.762 2.101 -3.467 1.00 93.56 93 PRO A N 1
ATOM 751 C CA . PRO A 1 93 ? -1.143 2.694 -4.651 1.00 93.56 93 PRO A CA 1
ATOM 752 C C . PRO A 1 93 ? 0.167 2.016 -5.063 1.00 93.56 93 PRO A C 1
ATOM 754 O O . PRO A 1 93 ? 0.524 2.048 -6.231 1.00 93.56 93 PRO A O 1
ATOM 757 N N . TRP A 1 94 ? 0.897 1.394 -4.131 1.00 94.06 94 TRP A N 1
ATOM 758 C CA . TRP A 1 94 ? 2.120 0.659 -4.462 1.00 94.06 94 TRP A CA 1
ATOM 759 C C . TRP A 1 94 ? 1.812 -0.689 -5.104 1.00 94.06 94 TRP A C 1
ATOM 761 O O . TRP A 1 94 ? 2.460 -1.054 -6.080 1.00 94.06 94 TRP A O 1
ATOM 771 N N . ILE A 1 95 ? 0.817 -1.411 -4.589 1.00 95.44 95 ILE A N 1
ATOM 772 C CA . ILE A 1 95 ? 0.431 -2.726 -5.125 1.00 95.44 95 ILE A CA 1
ATOM 773 C C . ILE A 1 95 ? -0.265 -2.596 -6.487 1.00 95.44 95 ILE A C 1
ATOM 775 O O . ILE A 1 95 ? -0.162 -3.484 -7.328 1.00 95.44 95 ILE A O 1
ATOM 779 N N . GLU A 1 96 ? -0.901 -1.457 -6.766 1.00 91.81 96 GLU A N 1
ATOM 780 C CA . GLU A 1 96 ? -1.466 -1.161 -8.089 1.00 91.81 96 GLU A CA 1
ATOM 781 C C . GLU A 1 96 ? -0.429 -1.247 -9.219 1.00 91.81 96 GLU A C 1
ATOM 783 O O . GLU A 1 96 ? -0.752 -1.718 -10.306 1.00 91.81 96 GLU A O 1
ATOM 788 N N . TYR A 1 97 ? 0.832 -0.911 -8.937 1.00 89.38 97 TYR A N 1
ATOM 789 C CA . TYR A 1 97 ? 1.938 -0.987 -9.895 1.00 89.38 97 TYR A CA 1
ATOM 790 C C . TYR A 1 97 ? 2.836 -2.224 -9.691 1.00 89.38 97 TYR A C 1
ATOM 792 O O . TYR A 1 97 ? 4.020 -2.200 -10.025 1.00 89.38 97 TYR A O 1
ATOM 800 N N . HIS A 1 98 ? 2.301 -3.331 -9.166 1.00 89.62 98 HIS A N 1
ATOM 801 C CA . HIS A 1 98 ? 3.055 -4.574 -8.924 1.00 89.62 98 HIS A CA 1
ATOM 802 C C . HIS A 1 98 ? 3.831 -5.084 -10.150 1.00 89.62 98 HIS A C 1
ATOM 804 O O . HIS A 1 98 ? 4.992 -5.489 -10.033 1.00 89.62 98 HIS A O 1
ATOM 810 N N . GLY A 1 99 ? 3.245 -4.984 -11.349 1.00 84.19 99 GLY A N 1
ATOM 811 C CA . GLY A 1 99 ? 3.896 -5.400 -12.592 1.00 84.19 99 GLY A CA 1
ATOM 812 C C . GLY A 1 99 ? 5.173 -4.609 -12.888 1.00 84.19 99 GLY A C 1
ATOM 813 O O . GLY A 1 99 ? 6.139 -5.160 -13.416 1.00 84.19 99 GLY A O 1
ATOM 814 N N . TRP A 1 100 ? 5.247 -3.343 -12.464 1.00 84.62 100 TRP A N 1
ATOM 815 C CA . TRP A 1 100 ? 6.446 -2.504 -12.595 1.00 84.62 100 TRP A CA 1
ATOM 816 C C . TRP A 1 100 ? 7.539 -2.900 -11.605 1.00 84.62 100 TRP A C 1
ATOM 818 O O . TRP A 1 100 ? 8.718 -2.645 -11.844 1.00 84.62 100 TRP A O 1
ATOM 828 N N . GLN A 1 101 ? 7.173 -3.592 -10.532 1.00 88.44 101 GLN A N 1
ATOM 829 C CA . GLN A 1 101 ? 8.082 -4.095 -9.499 1.00 88.44 101 GLN A CA 1
ATOM 830 C C . GLN A 1 101 ? 8.561 -5.519 -9.811 1.00 88.44 101 GLN A C 1
ATOM 832 O O . GLN A 1 101 ? 9.397 -6.063 -9.092 1.00 88.44 101 GLN A O 1
ATOM 837 N N . GLY A 1 102 ? 8.060 -6.118 -10.896 1.00 86.69 102 GLY A N 1
ATOM 838 C CA . GLY A 1 102 ? 8.432 -7.454 -11.359 1.00 86.69 102 GLY A CA 1
ATOM 839 C C . GLY A 1 102 ? 7.750 -8.556 -10.563 1.00 86.69 102 GLY A C 1
ATOM 840 O O . GLY A 1 102 ? 8.314 -9.639 -10.437 1.00 86.69 102 GLY A O 1
ATOM 841 N N . GLN A 1 103 ? 6.585 -8.248 -9.991 1.00 90.56 103 GLN A N 1
ATOM 842 C CA . GLN A 1 103 ? 5.800 -9.170 -9.182 1.00 90.56 103 GLN A CA 1
ATOM 843 C C . GLN A 1 103 ? 4.581 -9.641 -9.977 1.00 90.56 103 GLN A C 1
ATOM 845 O O . GLN A 1 103 ? 3.956 -8.848 -10.682 1.00 90.56 103 GLN A O 1
ATOM 850 N N . ASP A 1 104 ? 4.258 -10.924 -9.851 1.00 91.06 104 ASP A N 1
ATOM 851 C CA . ASP A 1 104 ? 3.069 -11.550 -10.425 1.00 91.06 104 ASP A CA 1
ATOM 852 C C . ASP A 1 104 ? 2.066 -11.798 -9.293 1.00 91.06 104 ASP A C 1
ATOM 854 O O . ASP A 1 104 ? 2.367 -12.517 -8.342 1.00 91.06 104 ASP A O 1
ATOM 858 N N . MET A 1 105 ? 0.878 -11.191 -9.365 1.00 91.81 105 MET A N 1
ATOM 859 C CA . MET A 1 105 ? -0.139 -11.325 -8.310 1.00 91.81 105 MET A CA 1
ATOM 860 C C . MET A 1 105 ? -0.657 -12.760 -8.166 1.00 91.81 105 MET A C 1
ATOM 862 O O . MET A 1 105 ? -1.180 -13.103 -7.108 1.00 91.81 105 MET A O 1
ATOM 866 N N . ALA A 1 106 ? -0.468 -13.617 -9.178 1.00 93.88 106 ALA A N 1
ATOM 867 C CA . ALA A 1 106 ? -0.795 -15.037 -9.080 1.00 93.88 106 ALA A CA 1
ATOM 868 C C . ALA A 1 106 ? 0.039 -15.771 -8.013 1.00 93.88 106 ALA A C 1
ATOM 870 O O . ALA A 1 106 ? -0.417 -16.780 -7.476 1.00 93.88 106 ALA A O 1
ATOM 871 N N . ASP A 1 107 ? 1.229 -15.260 -7.676 1.00 95.56 107 ASP A N 1
ATOM 872 C CA . ASP A 1 107 ? 2.085 -15.829 -6.632 1.00 95.56 107 ASP A CA 1
ATOM 873 C C . ASP A 1 107 ? 1.655 -15.388 -5.210 1.00 95.56 107 ASP A C 1
ATOM 875 O O . ASP A 1 107 ? 2.177 -15.915 -4.227 1.00 95.56 107 ASP A O 1
ATOM 879 N N . TYR A 1 108 ? 0.700 -14.451 -5.089 1.00 98.06 108 TYR A N 1
ATOM 880 C CA . TYR A 1 108 ? 0.264 -13.833 -3.827 1.00 98.06 108 TYR A CA 1
ATOM 881 C C . TYR A 1 108 ? -1.272 -13.824 -3.704 1.00 98.06 108 TYR A C 1
ATOM 883 O O . TYR A 1 108 ? -1.913 -12.775 -3.847 1.00 98.06 108 TYR A O 1
ATOM 891 N N . PRO A 1 109 ? -1.908 -14.987 -3.481 1.00 98.31 109 PRO A N 1
ATOM 892 C CA . PRO A 1 109 ? -3.363 -15.117 -3.548 1.00 98.31 109 PRO A CA 1
ATOM 893 C C . PRO A 1 109 ? -4.109 -14.278 -2.498 1.00 98.31 109 PRO A C 1
ATOM 895 O O . PRO A 1 109 ? -5.184 -13.744 -2.785 1.00 98.31 109 PRO A O 1
ATOM 898 N N . HIS A 1 110 ? -3.562 -14.124 -1.290 1.00 98.69 110 HIS A N 1
ATOM 899 C CA . HIS A 1 110 ? -4.190 -13.343 -0.223 1.00 98.69 110 HIS A CA 1
ATOM 900 C C . HIS A 1 110 ? -4.049 -11.843 -0.480 1.00 98.69 110 HIS A C 1
ATOM 902 O O . HIS A 1 110 ? -5.011 -11.086 -0.303 1.00 98.69 110 HIS A O 1
ATOM 908 N N . LEU A 1 111 ? -2.881 -11.420 -0.969 1.00 98.62 111 LEU A N 1
ATOM 909 C CA . LEU A 1 111 ? -2.648 -10.048 -1.399 1.00 98.62 111 LEU A CA 1
ATOM 910 C C . LEU A 1 111 ? -3.506 -9.684 -2.617 1.00 98.62 111 LEU A C 1
ATOM 912 O O . LEU A 1 111 ? -4.057 -8.586 -2.652 1.00 98.62 111 LEU A O 1
ATOM 916 N N . SER A 1 112 ? -3.686 -10.602 -3.570 1.00 98.19 112 SER A N 1
ATOM 917 C CA . SER A 1 112 ? -4.583 -10.418 -4.718 1.00 98.19 112 SER A CA 1
ATOM 918 C C . SER A 1 112 ? -6.030 -10.227 -4.266 1.00 98.19 112 SER A C 1
ATOM 920 O O . SER A 1 112 ? -6.673 -9.251 -4.644 1.00 98.19 112 SER A O 1
ATOM 922 N N . ALA A 1 113 ? -6.525 -11.086 -3.370 1.00 98.44 113 ALA A N 1
ATOM 923 C CA . ALA A 1 113 ? -7.879 -10.959 -2.832 1.00 98.44 113 ALA A CA 1
ATOM 924 C C . ALA A 1 113 ? -8.086 -9.651 -2.042 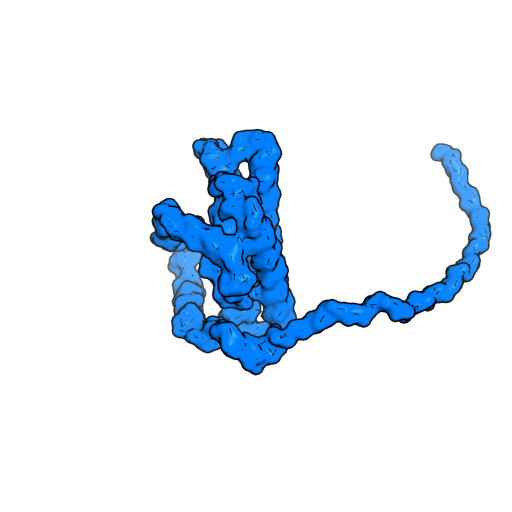1.00 98.44 113 ALA A C 1
ATOM 926 O O . ALA A 1 113 ? -9.168 -9.056 -2.078 1.00 98.44 113 ALA A O 1
ATOM 927 N N . TRP A 1 114 ? -7.065 -9.187 -1.315 1.00 98.75 114 TRP A N 1
ATOM 928 C CA . TRP A 1 114 ? -7.078 -7.869 -0.679 1.00 98.75 114 TRP A CA 1
ATOM 929 C C . TRP A 1 114 ? -7.084 -6.738 -1.714 1.00 98.75 114 TRP A C 1
ATOM 931 O O . TRP A 1 114 ? -7.872 -5.802 -1.570 1.00 98.75 114 TRP A O 1
ATOM 941 N N . PHE A 1 115 ? -6.267 -6.835 -2.765 1.00 98.44 115 PHE A N 1
ATOM 942 C CA . PHE A 1 115 ? -6.170 -5.826 -3.819 1.00 98.44 115 PHE A CA 1
ATOM 943 C C . PHE A 1 115 ? -7.515 -5.634 -4.523 1.00 98.44 115 PHE A C 1
ATOM 945 O O . PHE A 1 115 ? -7.992 -4.501 -4.628 1.00 98.44 115 PHE A O 1
ATOM 952 N N . ASP A 1 116 ? -8.184 -6.728 -4.888 1.00 98.06 116 ASP A N 1
ATOM 953 C CA . ASP A 1 116 ? -9.515 -6.693 -5.500 1.00 98.06 116 ASP A CA 1
ATOM 954 C C . ASP A 1 116 ? -10.547 -6.067 -4.557 1.00 98.06 116 ASP A C 1
ATOM 956 O O . ASP A 1 116 ? -11.313 -5.178 -4.940 1.00 98.06 116 ASP A O 1
ATOM 960 N N . ARG A 1 117 ? -10.533 -6.467 -3.279 1.00 98.38 117 ARG A N 1
ATOM 961 C CA . ARG A 1 117 ? -11.456 -5.939 -2.267 1.00 98.38 117 ARG A CA 1
ATOM 962 C C . ARG A 1 117 ? -11.279 -4.440 -2.045 1.00 98.38 117 ARG A C 1
ATOM 964 O O . ARG A 1 117 ? -12.271 -3.718 -1.940 1.00 98.38 117 ARG A O 1
ATOM 971 N N . VAL A 1 118 ? -10.038 -3.966 -1.933 1.00 98.38 118 VAL A N 1
ATOM 972 C CA . VAL A 1 118 ? -9.749 -2.541 -1.731 1.00 98.38 118 VAL A CA 1
ATOM 973 C C . VAL A 1 118 ? -10.051 -1.752 -3.005 1.00 98.38 118 VAL A C 1
ATOM 975 O O . VAL A 1 118 ? -10.684 -0.698 -2.922 1.00 98.38 118 VAL A O 1
ATOM 978 N N . GLY A 1 119 ? -9.700 -2.279 -4.180 1.00 96.06 119 GLY A N 1
ATOM 979 C CA . GLY A 1 119 ? -9.949 -1.641 -5.475 1.00 96.06 119 GLY A CA 1
ATOM 980 C C . GLY A 1 119 ? -11.424 -1.553 -5.863 1.00 96.06 119 GLY A C 1
ATOM 981 O O . GLY A 1 119 ? -11.820 -0.614 -6.555 1.00 96.06 119 GLY A O 1
ATOM 982 N N . ALA A 1 120 ? -12.264 -2.457 -5.356 1.00 97.56 120 ALA A N 1
ATOM 983 C CA . ALA A 1 120 ? -13.713 -2.400 -5.532 1.00 97.56 120 ALA A CA 1
ATOM 984 C C . ALA A 1 120 ? -14.388 -1.264 -4.735 1.00 97.56 120 ALA A C 1
ATOM 986 O O . ALA A 1 120 ? -15.561 -0.961 -4.956 1.00 97.56 120 ALA A O 1
ATOM 987 N N . ARG A 1 121 ? -13.686 -0.611 -3.796 1.00 97.94 121 ARG A N 1
ATOM 988 C CA . ARG A 1 121 ? -14.275 0.452 -2.968 1.00 97.94 121 ARG A CA 1
ATOM 989 C C . ARG A 1 121 ? -14.536 1.702 -3.822 1.00 97.94 121 ARG A C 1
ATOM 991 O O . ARG A 1 121 ? -13.582 2.262 -4.368 1.00 97.94 121 ARG A O 1
ATOM 998 N N . PRO A 1 122 ? -15.762 2.266 -3.833 1.00 97.94 122 PRO A N 1
ATOM 999 C CA . PRO A 1 122 ? -16.066 3.453 -4.639 1.00 97.94 122 PRO A CA 1
ATOM 1000 C C . PRO A 1 122 ? -15.162 4.660 -4.344 1.00 97.94 122 PRO A C 1
ATOM 1002 O O . PRO A 1 122 ? -14.839 5.437 -5.236 1.00 97.94 122 PRO A O 1
ATOM 1005 N N . ALA A 1 123 ? -14.729 4.832 -3.090 1.00 96.25 123 ALA A N 1
ATOM 1006 C CA . ALA A 1 123 ? -13.815 5.911 -2.713 1.00 96.25 123 ALA A CA 1
ATOM 1007 C C . ALA A 1 123 ? -12.403 5.734 -3.297 1.00 96.25 123 ALA A C 1
ATOM 1009 O O . ALA A 1 123 ? -11.765 6.725 -3.640 1.00 96.25 123 ALA A O 1
ATOM 1010 N N . VAL A 1 124 ? -11.936 4.490 -3.433 1.00 96.25 124 VAL A N 1
ATOM 1011 C CA . VAL A 1 124 ? -10.631 4.169 -4.026 1.00 96.25 124 VAL A CA 1
ATOM 1012 C C . VAL A 1 124 ? -10.666 4.424 -5.529 1.00 96.25 124 VAL A C 1
ATOM 1014 O O . VAL A 1 124 ? -9.789 5.106 -6.049 1.00 96.25 124 VAL A O 1
ATOM 1017 N N . GLN A 1 125 ? -11.731 3.986 -6.204 1.00 94.31 125 GLN A N 1
ATOM 1018 C CA . GLN A 1 125 ? -11.949 4.265 -7.627 1.00 94.31 125 GLN A CA 1
ATOM 1019 C C . GLN A 1 125 ? -11.978 5.770 -7.912 1.00 94.31 125 GLN A C 1
ATOM 1021 O O . GLN A 1 125 ? -11.264 6.240 -8.790 1.00 94.31 125 GLN A O 1
ATOM 1026 N N . ARG A 1 126 ? -12.723 6.552 -7.116 1.00 93.88 126 ARG A N 1
ATOM 1027 C CA . ARG A 1 126 ? -12.713 8.019 -7.243 1.00 93.88 126 ARG A CA 1
ATOM 1028 C C . ARG A 1 126 ? -11.331 8.619 -6.993 1.00 93.88 126 ARG A C 1
ATOM 1030 O O . ARG A 1 126 ? -10.947 9.533 -7.708 1.00 93.88 126 ARG A O 1
ATOM 1037 N N . GLY A 1 127 ? -10.598 8.114 -5.998 1.00 90.75 127 GLY A N 1
ATOM 1038 C CA . GLY A 1 127 ? -9.248 8.580 -5.676 1.00 90.75 127 GLY A CA 1
ATOM 1039 C C . GLY A 1 127 ? -8.252 8.370 -6.818 1.00 90.75 127 GLY A C 1
ATOM 1040 O O . GLY A 1 127 ? -7.466 9.267 -7.101 1.00 90.75 127 GLY A O 1
ATOM 1041 N N . ARG A 1 128 ? -8.334 7.231 -7.517 1.00 86.50 128 ARG A N 1
ATOM 1042 C CA . ARG A 1 128 ? -7.521 6.927 -8.711 1.00 86.50 128 ARG A CA 1
ATOM 1043 C C . ARG A 1 128 ? -7.767 7.885 -9.873 1.00 86.50 128 ARG A C 1
ATOM 1045 O O . ARG A 1 128 ? -6.872 8.118 -10.672 1.00 86.50 128 ARG A O 1
ATOM 1052 N N . CYS A 1 129 ? -8.973 8.439 -9.967 1.00 85.75 129 CYS A N 1
ATOM 1053 C CA . CYS A 1 129 ? -9.334 9.393 -11.010 1.00 85.75 129 CYS A CA 1
ATOM 1054 C C . CYS A 1 129 ? -8.911 10.835 -10.691 1.00 85.75 129 CYS A C 1
ATOM 1056 O O . CYS A 1 129 ? -9.189 11.724 -11.494 1.00 85.75 129 CYS A O 1
ATOM 1058 N N . ILE A 1 130 ? -8.288 11.098 -9.536 1.00 81.69 130 ILE A N 1
ATOM 1059 C CA . ILE A 1 130 ? -7.788 12.435 -9.212 1.00 81.69 130 ILE A CA 1
ATOM 1060 C C . ILE A 1 130 ? -6.487 12.655 -9.998 1.00 81.69 130 ILE A C 1
ATOM 1062 O O . ILE A 1 130 ? -5.508 11.948 -9.744 1.00 81.69 130 ILE A O 1
ATOM 1066 N N . PRO A 1 131 ? -6.443 13.615 -10.940 1.00 71.69 131 PRO A N 1
ATOM 1067 C CA . PRO A 1 131 ? -5.220 13.917 -11.669 1.00 71.69 131 PRO A CA 1
ATOM 1068 C C . PRO A 1 131 ? -4.159 14.478 -10.719 1.00 71.69 131 PRO A C 1
ATOM 1070 O O . PRO A 1 131 ? -4.481 15.082 -9.690 1.00 71.69 131 PRO A O 1
ATOM 1073 N N . TYR A 1 132 ? -2.883 14.313 -11.076 1.00 58.56 132 TYR A N 1
ATOM 1074 C CA . TYR A 1 132 ? -1.811 14.980 -10.344 1.00 58.56 132 TYR A CA 1
ATOM 1075 C C . TYR A 1 132 ? -2.074 16.494 -10.367 1.00 58.56 132 TYR A C 1
ATOM 1077 O O . TYR A 1 132 ? -2.373 17.031 -11.439 1.00 58.56 132 TYR A O 1
ATOM 1085 N N . PRO A 1 133 ? -2.024 17.189 -9.216 1.00 57.06 133 PRO A N 1
ATOM 1086 C CA . PRO A 1 133 ? -2.286 18.617 -9.190 1.00 57.06 133 PRO A CA 1
ATOM 1087 C C . PRO A 1 133 ? -1.317 19.318 -10.143 1.00 57.06 133 PRO A C 1
ATOM 1089 O O . PRO A 1 133 ? -0.100 19.199 -9.995 1.00 57.06 133 PRO A O 1
ATOM 1092 N N . GLN A 1 134 ? -1.865 20.042 -11.121 1.00 54.31 134 GLN A N 1
ATOM 1093 C CA . GLN A 1 134 ? -1.090 20.906 -12.006 1.00 54.31 134 GLN A CA 1
ATOM 1094 C C . GLN A 1 134 ? -0.642 22.131 -11.210 1.00 54.31 134 GLN A C 1
ATOM 1096 O O . GLN A 1 134 ? -1.252 23.195 -11.241 1.00 54.31 134 GLN A O 1
ATOM 1101 N N . THR A 1 135 ? 0.380 21.936 -10.384 1.00 56.50 135 THR A N 1
ATOM 1102 C CA . THR A 1 135 ? 1.126 23.031 -9.771 1.00 56.50 135 THR A CA 1
ATOM 1103 C C . THR A 1 135 ? 2.046 23.647 -10.825 1.00 56.50 135 THR A C 1
ATOM 1105 O O . THR A 1 135 ? 2.321 23.021 -11.849 1.00 56.50 135 THR A O 1
ATOM 1108 N N . GLU A 1 136 ? 2.587 24.840 -10.569 1.00 54.94 136 GLU A N 1
ATOM 1109 C CA . GLU A 1 136 ? 3.597 25.449 -11.454 1.00 54.94 136 GLU A CA 1
ATOM 1110 C C . GLU A 1 136 ? 4.800 24.517 -11.716 1.00 54.94 136 GLU A C 1
ATOM 1112 O O . GLU A 1 136 ? 5.390 24.547 -12.792 1.00 54.94 136 GLU A O 1
ATOM 1117 N N . TYR A 1 137 ? 5.113 23.624 -10.767 1.00 51.81 137 TYR A N 1
ATOM 1118 C CA . TYR A 1 137 ? 6.129 22.577 -10.908 1.00 51.81 137 TYR A CA 1
ATOM 1119 C C . TYR A 1 137 ? 5.644 21.368 -11.731 1.00 51.81 137 TYR A C 1
ATOM 1121 O O . TYR A 1 137 ? 6.429 20.745 -12.446 1.00 51.81 137 TYR A O 1
ATOM 1129 N N . GLY A 1 138 ? 4.357 21.020 -11.650 1.00 54.53 138 GLY A N 1
ATOM 1130 C CA . GLY A 1 138 ? 3.754 19.894 -12.369 1.00 54.53 138 GLY A CA 1
ATOM 1131 C C . GLY A 1 138 ? 3.537 20.144 -13.865 1.00 54.53 138 GLY A C 1
ATOM 1132 O O . GLY A 1 138 ? 3.502 19.184 -14.628 1.00 54.53 138 GLY A O 1
ATOM 1133 N N . ASP A 1 139 ? 3.445 21.406 -14.293 1.00 61.31 139 ASP A N 1
ATOM 1134 C CA . ASP A 1 139 ? 3.185 21.789 -15.692 1.00 61.31 139 ASP A CA 1
ATOM 1135 C C . ASP A 1 139 ? 4.396 22.450 -16.381 1.00 61.31 139 ASP A C 1
ATOM 1137 O O . ASP A 1 139 ? 4.283 23.203 -17.353 1.00 61.31 139 ASP A O 1
ATOM 1141 N N . SER A 1 140 ? 5.603 22.168 -15.889 1.00 73.12 140 SER A N 1
ATOM 1142 C CA . SER A 1 140 ? 6.824 22.540 -16.600 1.00 73.12 140 SER A CA 1
ATOM 1143 C C . SER A 1 140 ? 6.964 21.724 -17.904 1.00 73.12 140 SER A C 1
ATOM 1145 O O . SER A 1 140 ? 6.443 20.604 -18.007 1.00 73.12 140 SER A O 1
ATOM 1147 N N . PRO A 1 141 ? 7.686 22.230 -18.924 1.00 76.56 141 PRO A N 1
ATOM 1148 C CA . PRO A 1 141 ? 8.028 21.439 -20.108 1.00 76.56 141 PRO A CA 1
ATOM 1149 C C . PRO A 1 141 ? 8.729 20.118 -19.758 1.00 76.56 141 PRO A C 1
ATOM 1151 O O . PRO A 1 141 ? 8.498 19.108 -20.419 1.00 76.56 141 PRO A O 1
ATOM 1154 N N . GLU A 1 142 ? 9.537 20.116 -18.696 1.00 71.44 142 GLU A N 1
ATOM 1155 C CA . GLU A 1 142 ? 10.241 18.936 -18.188 1.00 71.44 142 GLU A CA 1
ATOM 1156 C C . GLU A 1 142 ? 9.268 17.912 -17.596 1.00 71.44 142 GLU A C 1
ATOM 1158 O O . GLU A 1 142 ? 9.370 16.728 -17.906 1.00 71.44 142 GLU A O 1
ATOM 1163 N N . SER A 1 143 ? 8.278 18.360 -16.821 1.00 64.62 143 SER A N 1
ATOM 1164 C CA . SER A 1 143 ? 7.238 17.505 -16.237 1.00 64.62 143 SER A CA 1
ATOM 1165 C C . SER A 1 143 ? 6.354 16.879 -17.318 1.00 64.62 143 SER A C 1
ATOM 1167 O O . SER A 1 143 ? 6.079 15.681 -17.264 1.00 64.62 143 SER A O 1
ATOM 1169 N N . ARG A 1 144 ? 5.992 17.638 -18.365 1.00 73.19 144 ARG A N 1
ATOM 1170 C CA . ARG A 1 144 ? 5.271 17.098 -19.534 1.00 73.19 144 ARG A CA 1
ATOM 1171 C C . ARG A 1 144 ? 6.110 16.095 -20.321 1.00 73.19 144 ARG A C 1
ATOM 1173 O O . ARG A 1 144 ? 5.596 15.054 -20.720 1.00 73.19 144 ARG A O 1
ATOM 1180 N N . ALA A 1 145 ? 7.396 16.378 -20.522 1.00 71.12 145 ALA A N 1
ATOM 1181 C CA . ALA A 1 145 ? 8.304 15.455 -21.193 1.00 71.12 145 ALA A CA 1
ATOM 1182 C C . ALA A 1 145 ? 8.519 14.170 -20.375 1.00 71.12 145 ALA A C 1
ATOM 1184 O O . ALA A 1 145 ? 8.528 13.081 -20.945 1.00 71.12 145 ALA A O 1
ATOM 1185 N N . ALA A 1 146 ? 8.648 14.274 -19.049 1.00 65.31 146 ALA A N 1
ATOM 1186 C CA . ALA A 1 146 ? 8.750 13.131 -18.148 1.00 65.31 146 ALA A CA 1
ATOM 1187 C C . ALA A 1 146 ? 7.468 12.287 -18.164 1.00 65.31 146 ALA A C 1
ATOM 1189 O O . ALA A 1 146 ? 7.552 11.067 -18.291 1.00 65.31 146 ALA A O 1
ATOM 1190 N N . GLN A 1 147 ? 6.297 12.929 -18.121 1.00 65.62 147 GLN A N 1
ATOM 1191 C CA . GLN A 1 147 ? 4.999 12.263 -18.208 1.00 65.62 147 GLN A CA 1
ATOM 1192 C C . GLN A 1 147 ? 4.828 11.533 -19.545 1.00 65.62 147 GLN A C 1
ATOM 1194 O O . GLN A 1 147 ? 4.550 10.339 -19.552 1.00 65.62 147 GLN A O 1
ATOM 1199 N N . ALA A 1 148 ? 5.097 12.203 -20.670 1.00 71.44 148 ALA A N 1
ATOM 1200 C CA . ALA A 1 148 ? 5.051 11.585 -21.995 1.00 71.44 148 ALA A CA 1
ATOM 1201 C C . ALA A 1 148 ? 6.052 10.423 -22.127 1.00 71.44 148 ALA A C 1
ATOM 1203 O O . ALA A 1 148 ? 5.771 9.424 -22.785 1.00 71.44 148 ALA A O 1
ATOM 1204 N N . ARG A 1 149 ? 7.218 10.519 -21.472 1.00 68.31 149 ARG A N 1
ATOM 1205 C CA . ARG A 1 149 ? 8.214 9.442 -21.440 1.00 68.31 149 ARG A CA 1
ATOM 1206 C C . ARG A 1 149 ? 7.724 8.248 -20.627 1.00 68.31 149 ARG A C 1
ATOM 1208 O O . ARG A 1 149 ? 7.915 7.124 -21.075 1.00 68.31 149 ARG A O 1
ATOM 1215 N N . ILE A 1 150 ? 7.080 8.477 -19.482 1.00 65.88 150 ILE A N 1
ATOM 1216 C CA . ILE A 1 150 ? 6.425 7.424 -18.693 1.00 65.88 150 ILE A CA 1
ATOM 1217 C C . ILE A 1 150 ? 5.289 6.794 -19.503 1.00 65.88 150 ILE A C 1
ATOM 1219 O O . ILE A 1 150 ? 5.236 5.579 -19.596 1.00 65.88 150 ILE A O 1
ATOM 1223 N N . GLU A 1 151 ? 4.430 7.577 -20.152 1.00 68.06 151 GLU A N 1
ATOM 1224 C CA . GLU A 1 151 ? 3.331 7.062 -20.984 1.00 68.06 151 GLU A CA 1
ATOM 1225 C C . GLU A 1 151 ? 3.831 6.234 -22.173 1.00 68.06 151 GLU A C 1
ATOM 1227 O O . GLU A 1 151 ? 3.321 5.145 -22.429 1.00 68.06 151 GLU A O 1
ATOM 1232 N N . ALA A 1 152 ? 4.878 6.693 -22.861 1.00 70.06 152 ALA A N 1
ATOM 1233 C CA . ALA A 1 152 ? 5.512 5.930 -23.931 1.00 70.06 152 ALA A CA 1
ATOM 1234 C C . ALA A 1 152 ? 6.163 4.640 -23.406 1.00 70.06 152 ALA A C 1
ATOM 1236 O O . ALA A 1 152 ? 6.031 3.592 -24.032 1.00 70.06 152 ALA A O 1
ATOM 1237 N N . LEU A 1 153 ? 6.818 4.697 -22.238 1.00 63.53 153 LEU A N 1
ATOM 1238 C CA . LEU A 1 153 ? 7.333 3.511 -21.547 1.00 63.53 153 LEU A CA 1
ATOM 1239 C C . LEU A 1 153 ? 6.204 2.542 -21.188 1.00 63.53 153 LEU A C 1
ATOM 1241 O O . LEU A 1 153 ? 6.399 1.342 -21.312 1.00 63.53 153 LEU A O 1
ATOM 1245 N N . MET A 1 154 ? 5.042 3.057 -20.780 1.00 62.12 154 MET A N 1
ATOM 1246 C CA . MET A 1 154 ? 3.848 2.287 -20.425 1.00 62.12 154 MET A CA 1
ATOM 1247 C C . MET A 1 154 ? 3.174 1.602 -21.606 1.00 62.12 154 MET A C 1
ATOM 1249 O O . MET A 1 154 ? 2.536 0.567 -21.431 1.00 62.12 154 MET A O 1
ATOM 1253 N N . ALA A 1 155 ? 3.326 2.165 -22.799 1.00 64.56 155 ALA A N 1
ATOM 1254 C CA . ALA A 1 155 ? 2.789 1.604 -24.026 1.00 64.56 155 ALA A CA 1
ATOM 1255 C C . ALA A 1 155 ? 3.699 0.531 -24.659 1.00 64.56 155 ALA A C 1
ATOM 1257 O O . ALA A 1 155 ? 3.267 -0.103 -25.618 1.00 64.56 155 ALA A O 1
ATOM 1258 N N . ASP A 1 156 ? 4.926 0.324 -24.155 1.00 66.12 156 ASP A N 1
ATOM 1259 C CA . ASP A 1 156 ? 5.898 -0.643 -24.686 1.00 66.12 156 ASP A CA 1
ATOM 1260 C C . ASP A 1 156 ? 5.769 -2.024 -24.004 1.00 66.12 156 ASP A C 1
ATOM 1262 O O . ASP A 1 156 ? 6.227 -2.201 -22.868 1.00 66.12 156 ASP A O 1
ATOM 1266 N N . PRO A 1 157 ? 5.215 -3.047 -24.686 1.00 56.47 157 PRO A N 1
ATOM 1267 C CA . PRO A 1 157 ? 5.035 -4.377 -24.108 1.00 56.47 157 PRO A CA 1
ATOM 1268 C C . PRO A 1 157 ? 6.362 -5.066 -23.757 1.00 56.47 157 PRO A C 1
ATOM 1270 O O . PRO A 1 157 ? 6.392 -5.901 -22.856 1.00 56.47 157 PRO A O 1
ATOM 1273 N N . ALA A 1 158 ? 7.473 -4.710 -24.418 1.00 58.16 158 ALA A N 1
ATOM 1274 C CA . ALA A 1 158 ? 8.779 -5.325 -24.179 1.00 58.16 158 ALA A CA 1
ATOM 1275 C C . ALA A 1 158 ? 9.386 -4.930 -22.818 1.00 58.16 158 ALA A C 1
ATOM 1277 O O . ALA A 1 158 ? 10.242 -5.644 -22.291 1.00 58.16 158 ALA A O 1
ATOM 1278 N N . ARG A 1 159 ? 8.933 -3.816 -22.222 1.00 55.94 159 ARG A N 1
ATOM 1279 C CA . ARG A 1 159 ? 9.345 -3.369 -20.878 1.00 55.94 159 ARG A CA 1
ATOM 1280 C C . ARG A 1 159 ? 8.464 -3.895 -19.749 1.00 55.94 159 ARG A C 1
ATOM 1282 O O . ARG A 1 159 ? 8.853 -3.784 -18.584 1.00 55.94 159 ARG A O 1
ATOM 1289 N N . PHE A 1 160 ? 7.351 -4.548 -20.081 1.00 54.97 160 PHE A N 1
ATOM 1290 C CA . PHE A 1 160 ? 6.518 -5.305 -19.142 1.00 54.97 160 PHE A CA 1
ATOM 1291 C C . PHE A 1 160 ? 6.559 -6.796 -19.489 1.00 54.97 160 PHE A C 1
ATOM 1293 O O . PHE A 1 160 ? 5.528 -7.368 -19.844 1.00 54.97 160 PHE A O 1
ATOM 1300 N N . PRO A 1 161 ? 7.745 -7.435 -19.400 1.00 51.00 161 PRO A N 1
ATOM 1301 C CA . PRO A 1 161 ? 7.891 -8.845 -19.717 1.00 51.00 161 PRO A CA 1
ATOM 1302 C C . PRO A 1 161 ? 6.914 -9.666 -18.877 1.00 51.00 161 PRO A C 1
ATOM 1304 O O . PRO A 1 161 ? 6.835 -9.517 -17.653 1.00 51.00 161 PRO A O 1
ATOM 1307 N N . THR A 1 162 ? 6.170 -10.530 -19.555 1.00 51.47 162 THR A N 1
ATOM 1308 C CA . THR A 1 162 ? 5.261 -11.489 -18.940 1.00 51.47 162 THR A CA 1
ATOM 1309 C C . THR A 1 162 ? 6.047 -12.516 -18.117 1.00 51.47 162 THR A C 1
ATOM 1311 O O . THR A 1 162 ? 7.271 -12.634 -18.215 1.00 51.47 162 THR A O 1
ATOM 1314 N N . ARG A 1 163 ? 5.346 -13.327 -17.316 1.00 44.84 163 ARG A N 1
ATOM 1315 C CA . ARG A 1 163 ? 5.949 -14.456 -16.584 1.00 44.84 163 ARG A CA 1
ATOM 1316 C C . ARG A 1 163 ? 6.819 -15.342 -17.489 1.00 44.84 163 ARG A C 1
ATOM 1318 O O . ARG A 1 163 ? 7.888 -15.781 -17.070 1.00 44.84 163 ARG A O 1
ATOM 1325 N N . ALA A 1 164 ? 6.383 -15.578 -18.727 1.00 46.47 164 ALA A N 1
ATOM 1326 C CA . ALA A 1 164 ? 7.130 -16.361 -19.708 1.00 46.47 164 ALA A CA 1
ATOM 1327 C C . ALA A 1 164 ? 8.465 -15.693 -20.083 1.00 46.47 164 ALA A C 1
ATOM 1329 O O . ALA A 1 164 ? 9.500 -16.360 -20.099 1.00 46.47 164 ALA A O 1
ATOM 1330 N N . ASP A 1 165 ? 8.456 -14.373 -20.270 1.00 45.94 165 ASP A N 1
ATOM 1331 C CA . ASP A 1 165 ? 9.627 -13.581 -20.654 1.00 45.94 165 ASP A CA 1
ATOM 1332 C C . ASP A 1 165 ? 10.687 -13.532 -19.533 1.00 45.94 165 ASP A C 1
ATOM 1334 O O . ASP A 1 165 ? 11.893 -13.620 -19.790 1.00 45.94 165 ASP A O 1
ATOM 1338 N N . LEU A 1 166 ? 10.248 -13.480 -18.267 1.00 44.69 166 LEU A N 1
ATOM 1339 C CA . LEU A 1 166 ? 11.130 -13.516 -17.091 1.00 44.69 166 LEU A CA 1
ATOM 1340 C C . LEU A 1 166 ? 11.826 -14.878 -16.901 1.00 44.69 166 LEU A C 1
ATOM 1342 O O . LEU A 1 166 ? 12.969 -14.924 -16.435 1.00 44.69 166 LEU A O 1
ATOM 1346 N N . HIS A 1 167 ? 11.179 -15.983 -17.288 1.00 40.41 167 HIS A N 1
ATOM 1347 C CA . HIS A 1 167 ? 11.780 -17.321 -17.249 1.00 40.41 167 HIS A CA 1
ATOM 1348 C C . HIS A 1 167 ? 12.868 -17.513 -18.319 1.00 40.41 167 HIS A C 1
ATOM 1350 O O . HIS A 1 167 ? 13.900 -18.127 -18.035 1.00 40.41 167 HIS A O 1
ATOM 1356 N N . SER A 1 168 ? 12.688 -16.952 -19.519 1.00 40.12 168 SER A N 1
ATOM 1357 C CA . SER A 1 168 ? 13.679 -17.004 -20.607 1.00 40.12 168 SER A CA 1
ATOM 1358 C C . SER A 1 168 ? 14.954 -16.198 -20.334 1.00 40.12 168 SER A C 1
ATOM 1360 O O . SER A 1 168 ? 16.014 -16.531 -20.863 1.00 40.12 168 SER A O 1
ATOM 1362 N N . LEU A 1 169 ? 14.897 -15.191 -19.457 1.00 38.62 169 LEU A N 1
ATOM 1363 C CA . LEU A 1 169 ? 16.042 -14.336 -19.122 1.00 38.62 169 LEU A CA 1
ATOM 1364 C C . LEU A 1 169 ? 17.041 -14.954 -18.117 1.00 38.62 169 LEU A C 1
ATOM 1366 O O . LEU A 1 169 ? 17.963 -14.269 -17.691 1.00 38.62 169 LEU A O 1
ATOM 1370 N N . HIS A 1 170 ? 16.909 -16.226 -17.709 1.00 42.72 170 HIS A N 1
ATOM 1371 C CA . HIS A 1 170 ? 17.710 -16.835 -16.618 1.00 42.72 170 HIS A CA 1
ATOM 1372 C C . HIS A 1 170 ? 17.623 -16.087 -15.261 1.00 42.72 170 HIS A C 1
ATOM 1374 O O . HIS A 1 170 ? 18.346 -16.424 -14.323 1.00 42.72 170 HIS A O 1
ATOM 1380 N N . LEU A 1 171 ? 16.706 -15.120 -15.109 1.00 42.78 171 LEU A N 1
ATOM 1381 C CA . LEU A 1 171 ? 16.561 -14.270 -13.915 1.00 42.78 171 LEU A CA 1
ATOM 1382 C C . LEU A 1 171 ? 15.739 -14.922 -12.786 1.00 42.78 171 LEU A C 1
ATOM 1384 O O . LEU A 1 171 ? 15.698 -14.418 -11.666 1.00 42.78 171 LEU A O 1
ATOM 1388 N N . LEU A 1 172 ? 15.123 -16.077 -13.052 1.00 36.50 172 LEU A N 1
ATOM 1389 C CA . LEU A 1 172 ? 14.424 -16.911 -12.071 1.00 36.50 172 LEU A CA 1
ATOM 1390 C C . LEU A 1 172 ? 14.938 -18.357 -12.112 1.00 36.50 172 LEU A C 1
ATOM 1392 O O . LEU A 1 172 ? 14.175 -19.305 -12.285 1.00 36.50 172 LEU A O 1
ATOM 1396 N N . ARG A 1 173 ? 16.248 -18.558 -11.932 1.00 33.94 173 ARG A N 1
ATOM 1397 C CA . ARG A 1 173 ? 16.719 -19.822 -11.351 1.00 33.94 173 ARG A CA 1
ATOM 1398 C C . ARG A 1 173 ? 16.794 -19.646 -9.845 1.00 33.94 173 ARG A C 1
ATOM 1400 O O . ARG A 1 173 ? 17.685 -18.978 -9.329 1.00 33.94 173 ARG A O 1
ATOM 1407 N N . SER A 1 174 ? 15.824 -20.240 -9.161 1.00 36.38 174 SER A N 1
ATOM 1408 C CA . SER A 1 174 ? 15.803 -20.424 -7.716 1.00 36.38 174 SER A CA 1
ATOM 1409 C C . SER A 1 174 ? 17.175 -20.907 -7.253 1.00 36.38 174 SER A C 1
ATOM 1411 O O . SER A 1 174 ? 17.599 -22.003 -7.619 1.00 36.38 174 SER A O 1
ATOM 1413 N N . ALA A 1 175 ? 17.885 -20.106 -6.459 1.00 31.70 175 ALA A N 1
ATOM 1414 C CA . ALA A 1 175 ? 19.000 -20.642 -5.695 1.00 31.70 175 ALA A CA 1
ATOM 1415 C C . ALA A 1 175 ? 18.401 -21.631 -4.677 1.00 31.70 175 ALA A C 1
ATOM 1417 O O . ALA A 1 175 ? 17.544 -21.225 -3.887 1.00 31.70 175 ALA A O 1
ATOM 1418 N N . PRO A 1 176 ? 18.769 -22.925 -4.695 1.00 32.78 176 PRO A N 1
ATOM 1419 C CA . PRO A 1 176 ? 18.257 -23.866 -3.716 1.00 32.78 176 PRO A CA 1
ATOM 1420 C C . PRO A 1 176 ? 18.764 -23.474 -2.328 1.00 32.78 176 PRO A C 1
ATOM 1422 O O . PRO A 1 176 ? 19.964 -23.378 -2.069 1.00 32.78 176 PRO A O 1
ATOM 1425 N N . HIS A 1 177 ? 17.823 -23.258 -1.418 1.00 37.09 177 HIS A N 1
ATOM 1426 C CA . HIS A 1 177 ? 18.094 -23.008 -0.014 1.00 37.09 177 HIS A CA 1
ATOM 1427 C C . HIS A 1 177 ? 18.521 -24.329 0.655 1.00 37.09 177 HIS A C 1
ATOM 1429 O O . HIS A 1 177 ? 17.670 -25.065 1.145 1.00 37.09 177 HIS A O 1
ATOM 1435 N N . ARG A 1 178 ? 19.827 -24.652 0.692 1.00 33.91 178 ARG A N 1
ATOM 1436 C CA . ARG A 1 178 ? 20.447 -25.391 1.816 1.00 33.91 178 ARG A CA 1
ATOM 1437 C C . ARG A 1 178 ? 21.973 -25.534 1.730 1.00 33.91 178 ARG A C 1
ATOM 1439 O O . ARG A 1 178 ? 22.519 -25.922 0.708 1.00 33.91 178 ARG A O 1
ATOM 1446 N N . ALA A 1 179 ? 22.569 -25.382 2.916 1.00 33.16 179 ALA A N 1
ATOM 1447 C CA . ALA A 1 179 ? 23.827 -25.961 3.394 1.00 33.16 179 ALA A CA 1
ATOM 1448 C C . ALA A 1 179 ? 25.150 -25.267 3.028 1.00 33.16 179 ALA A C 1
ATOM 1450 O O . ALA A 1 179 ? 25.927 -25.779 2.234 1.00 33.16 179 ALA A O 1
ATOM 1451 N N . GLN A 1 180 ? 25.488 -24.208 3.774 1.00 30.44 180 GLN A N 1
ATOM 1452 C CA . GLN A 1 180 ? 26.854 -24.038 4.294 1.00 30.44 180 GLN A CA 1
ATOM 1453 C C . GLN A 1 180 ? 26.812 -23.563 5.752 1.00 30.44 180 GLN A C 1
ATOM 1455 O O . GLN A 1 180 ? 27.043 -22.404 6.075 1.00 30.44 180 GLN A O 1
ATOM 1460 N N . ALA A 1 181 ? 26.519 -24.501 6.648 1.00 35.78 181 ALA A N 1
ATOM 1461 C CA . ALA A 1 181 ? 27.068 -24.483 7.992 1.00 35.78 181 ALA A CA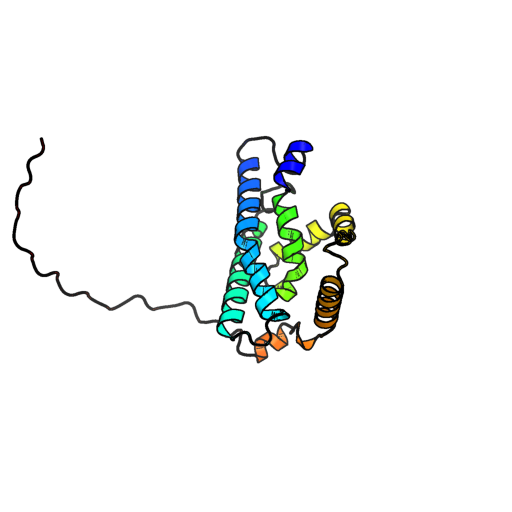 1
ATOM 1462 C C . ALA A 1 181 ? 27.894 -25.761 8.128 1.00 35.78 181 ALA A C 1
ATOM 1464 O O . ALA A 1 181 ? 27.312 -26.823 8.287 1.00 35.78 181 ALA A O 1
ATOM 1465 N N . THR A 1 182 ? 29.217 -25.653 7.967 1.00 35.12 182 THR A N 1
ATOM 1466 C CA . THR A 1 182 ? 30.245 -26.294 8.811 1.00 35.12 182 THR A CA 1
ATOM 1467 C C . THR A 1 182 ? 31.640 -26.058 8.230 1.00 35.12 182 THR A C 1
ATOM 1469 O O . THR A 1 182 ? 31.820 -26.050 7.019 1.00 35.12 182 THR A O 1
ATOM 1472 N N . ALA A 1 183 ? 32.612 -25.956 9.141 1.00 35.31 183 ALA A N 1
ATOM 1473 C CA . ALA A 1 183 ? 34.061 -25.917 8.943 1.00 35.31 183 ALA A CA 1
ATOM 1474 C C . ALA A 1 183 ? 34.699 -24.549 8.633 1.00 35.31 183 ALA A C 1
ATOM 1476 O O . ALA A 1 183 ? 35.138 -24.273 7.522 1.00 35.31 183 ALA A O 1
ATOM 1477 N N . ARG A 1 184 ? 34.922 -23.765 9.694 1.00 33.44 184 ARG A N 1
ATOM 1478 C CA . ARG A 1 184 ? 36.255 -23.200 9.967 1.00 33.44 184 ARG A CA 1
ATOM 1479 C C . ARG A 1 184 ? 36.473 -23.118 11.477 1.00 33.44 184 ARG A C 1
ATOM 1481 O O . ARG A 1 184 ? 35.958 -22.232 12.149 1.00 33.44 184 ARG A O 1
ATOM 1488 N N . ALA A 1 185 ? 37.217 -24.093 11.994 1.00 34.66 185 ALA A N 1
ATOM 1489 C CA . ALA A 1 185 ? 37.826 -24.037 13.313 1.00 34.66 185 ALA A CA 1
ATOM 1490 C C . ALA A 1 185 ? 38.756 -22.815 13.383 1.00 34.66 185 ALA A C 1
ATOM 1492 O O . ALA A 1 185 ? 39.560 -22.589 12.478 1.00 34.66 185 ALA A O 1
ATOM 1493 N N . HIS A 1 186 ? 38.623 -22.018 14.440 1.00 34.47 186 HIS A N 1
ATOM 1494 C CA . HIS A 1 186 ? 39.520 -20.906 14.739 1.00 34.47 186 HIS A CA 1
ATOM 1495 C C . HIS A 1 186 ? 40.572 -21.400 15.746 1.00 34.47 186 HIS A C 1
ATOM 1497 O O . HIS A 1 186 ? 40.178 -21.938 16.785 1.00 34.47 186 HIS A O 1
ATOM 1503 N N . PRO A 1 187 ? 41.883 -21.278 15.472 1.00 36.69 187 PRO A N 1
ATOM 1504 C CA . PRO A 1 187 ? 42.908 -21.700 16.414 1.00 36.69 187 PRO A CA 1
ATOM 1505 C C . PRO A 1 187 ? 43.023 -20.719 17.590 1.00 36.69 187 PRO A C 1
ATOM 1507 O O . PRO A 1 187 ? 42.666 -19.544 17.498 1.00 36.69 187 PRO A O 1
ATOM 1510 N N . ALA A 1 188 ? 43.501 -21.262 18.708 1.00 34.72 188 ALA A N 1
ATOM 1511 C CA . ALA A 1 188 ? 43.586 -20.665 20.033 1.00 34.72 188 ALA A CA 1
ATOM 1512 C C . ALA A 1 188 ? 44.150 -19.231 20.068 1.00 34.72 188 ALA A C 1
ATOM 1514 O O . ALA A 1 188 ? 45.172 -18.919 19.456 1.00 34.72 188 ALA A O 1
ATOM 1515 N N . ARG A 1 189 ? 43.506 -18.371 20.870 1.00 37.41 189 ARG A N 1
ATOM 1516 C CA . ARG A 1 189 ? 44.045 -17.065 21.269 1.00 37.41 189 ARG A CA 1
ATOM 1517 C C . ARG A 1 189 ? 45.286 -17.265 22.142 1.00 37.41 189 ARG A C 1
ATOM 1519 O O . ARG A 1 189 ? 45.203 -17.862 23.211 1.00 37.41 189 ARG A O 1
ATOM 1526 N N . SER A 1 190 ? 46.407 -16.728 21.670 1.00 39.06 190 SER A N 1
ATOM 1527 C CA . SER A 1 190 ? 47.652 -16.558 22.419 1.00 39.06 190 SER A CA 1
ATOM 1528 C C . SER A 1 190 ? 47.486 -15.508 23.527 1.00 39.06 190 SER A C 1
ATOM 1530 O O . SER A 1 190 ? 46.771 -14.518 23.354 1.00 39.06 190 SER A O 1
ATOM 1532 N N . ALA A 1 191 ? 48.124 -15.763 24.668 1.00 37.94 191 ALA A N 1
ATOM 1533 C CA . ALA A 1 191 ? 48.053 -14.992 25.902 1.00 37.94 191 ALA A CA 1
ATOM 1534 C C . ALA A 1 191 ? 48.723 -13.607 25.794 1.00 37.94 191 ALA A C 1
ATOM 1536 O O . ALA A 1 191 ? 49.783 -13.465 25.191 1.00 37.94 191 ALA A O 1
ATOM 1537 N N . ALA A 1 192 ? 48.129 -12.602 26.446 1.00 40.41 192 ALA A N 1
ATOM 1538 C CA . ALA A 1 192 ? 48.732 -11.289 26.693 1.00 40.41 192 ALA A CA 1
ATOM 1539 C C . ALA A 1 192 ? 49.107 -11.147 28.192 1.00 40.41 192 ALA A C 1
ATOM 1541 O O . ALA A 1 192 ? 48.375 -11.673 29.034 1.00 40.41 192 ALA A O 1
ATOM 1542 N N . PRO A 1 193 ? 50.224 -10.473 28.541 1.00 40.53 193 PRO A N 1
ATOM 1543 C CA . PRO A 1 193 ? 50.774 -10.420 29.904 1.00 40.53 193 PRO A CA 1
ATOM 1544 C C . PRO A 1 193 ? 50.112 -9.337 30.797 1.00 40.53 193 PRO A C 1
ATOM 1546 O O . PRO A 1 193 ? 49.334 -8.522 30.296 1.00 40.53 193 PRO A O 1
ATOM 1549 N N . PRO A 1 194 ? 50.360 -9.336 32.127 1.00 42.81 194 PRO A N 1
ATOM 1550 C CA . PRO A 1 194 ? 49.398 -8.834 33.107 1.00 42.81 194 PRO A CA 1
ATOM 1551 C C . PRO A 1 194 ? 49.532 -7.346 33.479 1.00 42.81 194 PRO A C 1
ATOM 1553 O O . PRO A 1 194 ? 50.620 -6.837 33.715 1.00 42.81 194 PRO A O 1
ATOM 1556 N N . GLY A 1 195 ? 48.362 -6.710 33.617 1.00 35.97 195 GLY A N 1
ATOM 1557 C CA . GLY A 1 195 ? 47.937 -5.839 34.724 1.00 35.97 195 GLY A CA 1
ATOM 1558 C C . GLY A 1 195 ? 48.831 -4.686 35.196 1.00 35.97 195 GLY A C 1
ATOM 1559 O O . GLY A 1 195 ? 49.678 -4.874 36.063 1.00 35.97 195 GLY A O 1
ATOM 1560 N N . HIS A 1 196 ? 48.474 -3.455 34.809 1.00 39.72 196 HIS A N 1
ATOM 1561 C CA . HIS A 1 196 ? 48.761 -2.261 35.611 1.00 39.72 196 HIS A CA 1
ATOM 1562 C C . HIS A 1 196 ? 47.471 -1.634 36.153 1.00 39.72 196 HIS A C 1
ATOM 1564 O O . HIS A 1 196 ? 46.557 -1.270 35.416 1.00 39.72 196 HIS A O 1
ATOM 1570 N N . HIS A 1 197 ? 47.422 -1.543 37.482 1.00 43.75 197 HIS A N 1
ATOM 1571 C CA . HIS A 1 197 ? 46.385 -0.906 38.281 1.00 43.75 197 HIS A CA 1
ATOM 1572 C C . HIS A 1 197 ? 46.300 0.599 38.000 1.00 43.75 197 HIS A C 1
ATOM 1574 O O . HIS A 1 197 ? 47.285 1.312 38.177 1.00 43.75 197 HIS A O 1
ATOM 1580 N N . ILE A 1 198 ? 45.102 1.099 37.690 1.00 47.12 198 ILE A N 1
ATOM 1581 C CA . ILE A 1 198 ? 44.774 2.523 37.821 1.00 47.12 198 ILE A CA 1
ATOM 1582 C C . ILE A 1 198 ? 43.731 2.651 38.935 1.00 47.12 198 ILE A C 1
ATOM 1584 O O . ILE A 1 198 ? 42.625 2.114 38.848 1.00 47.12 198 ILE A O 1
ATOM 1588 N N . ARG A 1 199 ? 44.146 3.305 40.026 1.00 42.16 199 ARG A N 1
ATOM 1589 C CA . ARG A 1 199 ? 43.326 3.646 41.195 1.00 42.16 199 ARG A CA 1
ATOM 1590 C C . ARG A 1 199 ? 42.228 4.633 40.798 1.00 42.16 199 ARG A C 1
ATOM 1592 O O . ARG A 1 199 ? 42.487 5.587 40.074 1.00 42.16 199 ARG A O 1
ATOM 1599 N N . ARG A 1 200 ? 41.031 4.419 41.344 1.00 42.06 200 ARG A N 1
ATOM 1600 C CA . ARG A 1 200 ? 39.973 5.431 41.419 1.00 42.06 200 ARG A CA 1
ATOM 1601 C C . ARG A 1 200 ? 40.333 6.451 42.503 1.00 42.06 200 ARG A C 1
ATOM 1603 O O . ARG A 1 200 ? 40.679 6.046 43.613 1.00 42.06 200 ARG A O 1
ATOM 1610 N N . THR A 1 201 ? 40.203 7.728 42.173 1.00 58.75 201 THR A N 1
ATOM 1611 C CA . THR A 1 201 ? 39.961 8.848 43.093 1.00 58.75 201 THR A CA 1
ATOM 1612 C C . THR A 1 201 ? 38.822 9.652 42.509 1.00 58.75 201 THR A C 1
ATOM 1614 O O . THR A 1 201 ? 38.889 9.875 41.278 1.00 58.75 201 THR A O 1
#

Organism: NCBI:txid173676

Radius of gyration: 23.81 Å; chains: 1; bounding box: 67×52×68 Å

Foldseek 3Di:
DQVVVCVVVVPQAHPDDDLNVLLVVLVVVLVVLVVLLVQLLCQLQPCPVRDPVSNLVSLVSLVVVLVVQLVCLVVALDRSHPDGHVSLVSCLVSVVVCLSSVDDCVVRVSVVSSNVVVCPDPVNVVVVPDDDPPDVVCPDPVNVVVVVSVVVSVPDVVSRDDPVRCVVVVSPPDPDDDDDPDDDDDDDDDDDDDDDDDDDD

Sequence (201 aa):
MLIYLAEKTGLFLPASGAQRYHVLKWASFQATHAPYLGSAHWYRLLSPEAEPYSINRFIGEARRIYTLLDEELATRPYFAGADYSIADISFFPWIEYHGWQGQDMADYPHLSAWFDRVGARPAVQRGRCIPYPQTEYGDSPESRAAQARIEALMADPARFPTRADLHSLHLLRSAPHRAQATARAHPARSAAPPGHHIRRT

InterPro domains:
  IPR004046 Glutathione S-transferase, C-terminal [PF00043] (60-122)
  IPR010987 Glutathione S-transferase, C-terminal-like [PS50405] (16-137)
  IPR036282 Glutathione S-transferase, C-terminal domain superfamily [SSF47616] (4-126)

Secondary structure (DSSP, 8-state):
-HHHHHHHHT-SS-SSHHHHHHHHHHHHHHHHHHHHHHHHHIIIII-TT--HHHHHHHHHHHHHHHHHHHHHHTS-SBTTBSS--HHHHHHHHHHHTGGGGT--GGG-HHHHHHHHHHHTSHHHHHHHT-PPP--TTTTSHHHHHHHHHHHHHHT-GGGS--HHHHHHTTTT------------PPPPPPP----------

pLDDT: mean 78.34, std 23.07, range [30.44, 98.75]